Protein AF-A0A2N1HZH2-F1 (afdb_monomer_lite)

Structure (mmCIF, N/CA/C/O backbone):
data_AF-A0A2N1HZH2-F1
#
_entry.id   AF-A0A2N1HZH2-F1
#
loop_
_atom_site.group_PDB
_atom_site.id
_atom_site.type_symbol
_atom_site.label_atom_id
_atom_site.label_alt_id
_atom_site.label_comp_id
_atom_site.label_asym_id
_atom_site.label_entity_id
_atom_site.label_seq_id
_atom_site.pdbx_PDB_ins_code
_atom_site.Cartn_x
_atom_site.Cartn_y
_atom_site.Cartn_z
_atom_site.occupancy
_atom_site.B_iso_or_equiv
_atom_site.auth_seq_id
_atom_site.auth_comp_id
_atom_site.auth_asym_id
_atom_site.auth_atom_id
_atom_site.pdbx_PDB_model_num
ATOM 1 N N . MET A 1 1 ? 2.186 9.476 -23.235 1.00 59.28 1 MET A N 1
ATOM 2 C CA . MET A 1 1 ? 2.932 8.845 -22.124 1.00 59.28 1 MET A CA 1
ATOM 3 C C . MET A 1 1 ? 2.368 9.194 -20.744 1.00 59.28 1 MET A C 1
ATOM 5 O O . MET A 1 1 ? 2.485 8.400 -19.817 1.00 59.28 1 MET A O 1
ATOM 9 N N . LEU A 1 2 ? 1.709 10.348 -20.620 1.00 60.53 2 LEU A N 1
ATOM 10 C CA . LEU A 1 2 ? 1.114 10.861 -19.385 1.00 60.53 2 LEU A CA 1
ATOM 11 C C . LEU A 1 2 ? 0.096 9.915 -18.711 1.00 60.53 2 LEU A C 1
ATOM 13 O O . LEU A 1 2 ? 0.167 9.708 -17.502 1.00 60.53 2 LEU A O 1
ATOM 17 N N . THR A 1 3 ? -0.785 9.258 -19.470 1.00 66.25 3 THR A N 1
ATOM 18 C CA . THR A 1 3 ? -1.738 8.271 -18.921 1.00 66.25 3 THR A CA 1
ATOM 19 C C . THR A 1 3 ? -1.033 7.091 -18.249 1.00 66.25 3 THR A C 1
ATOM 21 O O . THR A 1 3 ? -1.381 6.733 -17.130 1.00 66.25 3 THR A O 1
ATOM 24 N N . ASN A 1 4 ? 0.032 6.552 -18.853 1.00 77.56 4 ASN A N 1
ATOM 25 C CA . ASN A 1 4 ? 0.814 5.468 -18.247 1.00 77.56 4 ASN A CA 1
ATOM 26 C C . ASN A 1 4 ? 1.470 5.906 -16.936 1.00 77.56 4 ASN A C 1
ATOM 28 O O . ASN A 1 4 ? 1.484 5.144 -15.976 1.00 77.56 4 ASN A O 1
ATOM 32 N N . THR A 1 5 ? 1.979 7.140 -16.866 1.00 80.12 5 THR A N 1
ATOM 33 C CA . THR A 1 5 ? 2.555 7.655 -15.618 1.00 80.12 5 THR A CA 1
ATOM 34 C C . THR A 1 5 ? 1.497 7.793 -14.527 1.00 80.12 5 THR A C 1
ATOM 36 O O . THR A 1 5 ? 1.725 7.325 -13.419 1.00 80.12 5 THR A O 1
ATOM 39 N N . VAL A 1 6 ? 0.307 8.317 -14.836 1.00 83.00 6 VAL A N 1
ATOM 40 C CA . VAL A 1 6 ? -0.799 8.409 -13.866 1.00 83.00 6 VAL A CA 1
ATOM 41 C C . VAL A 1 6 ? -1.241 7.021 -13.397 1.00 83.00 6 VAL A C 1
ATOM 43 O O . VAL A 1 6 ? -1.416 6.809 -12.199 1.00 83.00 6 VAL A O 1
ATOM 46 N N . VAL A 1 7 ? -1.332 6.049 -14.307 1.00 83.06 7 VAL A N 1
ATOM 47 C CA . VAL A 1 7 ? -1.641 4.652 -13.971 1.00 83.06 7 VAL A CA 1
ATOM 48 C C . VAL A 1 7 ? -0.603 4.053 -13.017 1.00 83.06 7 VAL A C 1
ATOM 50 O O . VAL A 1 7 ? -0.984 3.385 -12.059 1.00 83.06 7 VAL A O 1
ATOM 53 N N . LEU A 1 8 ? 0.693 4.330 -13.205 1.00 83.75 8 LEU A N 1
ATOM 54 C CA . LEU A 1 8 ? 1.738 3.887 -12.271 1.00 83.75 8 LEU A CA 1
ATOM 55 C C . LEU A 1 8 ? 1.542 4.478 -10.867 1.00 83.75 8 LEU A C 1
ATOM 57 O O . LEU A 1 8 ? 1.674 3.760 -9.878 1.00 83.75 8 LEU A O 1
ATOM 61 N N . PHE A 1 9 ? 1.166 5.757 -10.762 1.00 86.50 9 PHE A N 1
ATOM 62 C CA . PHE A 1 9 ? 0.827 6.369 -9.471 1.00 86.50 9 PHE A CA 1
ATOM 63 C C . PHE A 1 9 ? -0.394 5.704 -8.824 1.00 86.50 9 PHE A C 1
ATOM 65 O O . PHE A 1 9 ? -0.367 5.409 -7.628 1.00 86.50 9 PHE A O 1
ATOM 72 N N . LEU A 1 10 ? -1.449 5.439 -9.599 1.00 86.19 10 LEU A N 1
ATOM 73 C CA . LEU A 1 10 ? -2.659 4.782 -9.100 1.00 86.19 10 LEU A CA 1
ATOM 74 C C . LEU A 1 10 ? -2.406 3.336 -8.665 1.00 86.19 10 LEU A C 1
ATOM 76 O O . LEU A 1 10 ? -2.987 2.883 -7.684 1.00 86.19 10 LEU A O 1
ATOM 80 N N . ARG A 1 11 ? -1.538 2.612 -9.370 1.00 85.44 11 ARG A N 1
ATOM 81 C CA . ARG A 1 11 ? -1.227 1.215 -9.061 1.00 85.44 11 ARG A CA 1
ATOM 82 C C . ARG A 1 11 ? -0.296 1.084 -7.855 1.00 85.44 11 ARG A C 1
ATOM 84 O O . ARG A 1 11 ? -0.592 0.304 -6.955 1.00 85.44 11 ARG A O 1
ATOM 91 N N . ASP A 1 12 ? 0.796 1.849 -7.836 1.00 87.62 12 ASP A N 1
ATOM 92 C CA . ASP A 1 12 ? 1.906 1.611 -6.906 1.00 87.62 12 ASP A CA 1
ATOM 93 C C . ASP A 1 12 ? 1.898 2.587 -5.714 1.00 87.62 12 ASP A C 1
ATOM 95 O O . ASP A 1 12 ? 2.275 2.219 -4.608 1.00 87.62 12 ASP A O 1
ATOM 99 N N . LEU A 1 13 ? 1.436 3.834 -5.879 1.00 90.69 13 LEU A N 1
ATOM 100 C CA . LEU A 1 13 ? 1.456 4.827 -4.792 1.00 90.69 13 LEU A CA 1
ATOM 101 C C . LEU A 1 13 ? 0.114 4.978 -4.074 1.00 90.69 13 LEU A C 1
ATOM 103 O O . LEU A 1 13 ? 0.110 5.152 -2.854 1.00 90.69 13 LEU A O 1
ATOM 107 N N . LEU A 1 14 ? -1.022 4.886 -4.772 1.00 91.38 14 LEU A N 1
ATOM 108 C CA . LEU A 1 14 ? -2.353 5.025 -4.160 1.00 91.38 14 LEU A CA 1
ATOM 109 C C . LEU A 1 14 ? -2.577 4.096 -2.949 1.00 91.38 14 LEU A C 1
ATOM 111 O O . LEU A 1 14 ? -3.086 4.591 -1.937 1.00 91.38 14 LEU A O 1
ATOM 115 N N . PRO A 1 15 ? -2.166 2.807 -2.962 1.00 92.25 15 PRO A N 1
ATOM 116 C CA . PRO A 1 15 ? -2.308 1.941 -1.790 1.00 92.25 15 PRO A CA 1
ATOM 117 C C . PRO A 1 15 ? -1.617 2.497 -0.539 1.00 92.25 15 PRO A C 1
ATOM 119 O O . PRO A 1 15 ? -2.120 2.331 0.573 1.00 92.25 15 PRO A O 1
ATOM 122 N N . MET A 1 16 ? -0.509 3.229 -0.702 1.00 93.00 16 MET A N 1
ATOM 123 C CA . MET A 1 16 ? 0.189 3.870 0.414 1.00 93.00 16 MET A CA 1
ATOM 124 C C . MET A 1 16 ? -0.624 5.010 1.024 1.00 93.00 16 MET A C 1
ATOM 126 O O . MET A 1 16 ? -0.699 5.141 2.247 1.00 93.00 16 MET A O 1
ATOM 130 N N . PHE A 1 17 ? -1.274 5.818 0.187 1.00 94.25 17 PHE A N 1
ATOM 131 C CA . PHE A 1 17 ? -2.167 6.882 0.641 1.00 94.25 17 PHE A CA 1
ATOM 132 C C . PHE A 1 17 ? -3.404 6.312 1.344 1.00 94.25 17 PHE A C 1
ATOM 134 O O . PHE A 1 17 ? -3.782 6.803 2.407 1.00 94.25 17 PHE A O 1
ATOM 141 N N . ILE A 1 18 ? -3.976 5.223 0.824 1.00 94.50 18 ILE A N 1
ATOM 142 C CA . ILE A 1 18 ? -5.075 4.492 1.474 1.00 94.50 18 ILE A CA 1
ATOM 143 C C . ILE A 1 18 ? -4.639 3.970 2.852 1.00 94.50 18 ILE A C 1
ATOM 145 O O . ILE A 1 18 ? -5.341 4.176 3.844 1.00 94.50 18 ILE A O 1
ATOM 149 N N . MET A 1 19 ? -3.451 3.366 2.950 1.00 94.88 19 MET A N 1
ATOM 150 C CA . MET A 1 19 ? -2.894 2.909 4.227 1.00 94.88 19 MET A CA 1
ATOM 151 C C . MET A 1 19 ? -2.774 4.060 5.233 1.00 94.88 19 MET A C 1
ATOM 153 O O . MET A 1 19 ? -3.196 3.925 6.383 1.00 94.88 19 MET A O 1
ATOM 157 N N . PHE A 1 20 ? -2.220 5.206 4.821 1.00 94.25 20 PHE A N 1
ATOM 158 C CA . PHE A 1 20 ? -2.098 6.369 5.701 1.00 94.25 20 PHE A CA 1
ATOM 159 C C . PHE A 1 20 ? -3.452 6.910 6.154 1.00 94.25 20 PHE A C 1
ATOM 161 O O . PHE A 1 20 ? -3.572 7.308 7.314 1.00 94.25 20 PHE A O 1
ATOM 168 N N . ALA A 1 21 ? -4.462 6.888 5.285 1.00 94.75 21 ALA A N 1
ATOM 169 C CA . ALA A 1 21 ? -5.815 7.300 5.638 1.00 94.75 21 ALA A CA 1
ATOM 170 C C . ALA A 1 21 ? -6.386 6.414 6.754 1.00 94.75 21 ALA A C 1
ATOM 172 O O . ALA A 1 21 ? -6.837 6.930 7.778 1.00 94.75 21 ALA A O 1
ATOM 173 N N . TYR A 1 22 ? -6.263 5.087 6.642 1.00 94.38 22 TYR A N 1
ATOM 174 C CA . TYR A 1 22 ? -6.682 4.175 7.710 1.00 94.38 22 TYR A CA 1
ATOM 175 C C . TYR A 1 22 ? -5.900 4.365 9.008 1.00 94.38 22 TYR A C 1
ATOM 177 O O . TYR A 1 22 ? -6.496 4.409 10.085 1.00 94.38 22 TYR A O 1
ATOM 185 N N . LEU A 1 23 ? -4.573 4.504 8.926 1.00 92.75 23 LEU A N 1
ATOM 186 C CA . LEU A 1 23 ? -3.730 4.733 10.101 1.00 92.75 23 LEU A CA 1
ATOM 187 C C . LEU A 1 23 ? -4.095 6.036 10.820 1.00 92.75 23 LEU A C 1
ATOM 189 O O . LEU A 1 23 ? -4.047 6.074 12.049 1.00 92.75 23 LEU A O 1
ATOM 193 N N . SER A 1 24 ? -4.493 7.075 10.079 1.00 91.75 24 SER A N 1
ATOM 194 C CA . SER A 1 24 ? -4.902 8.361 10.651 1.00 91.75 24 SER A CA 1
ATOM 195 C C . SER A 1 24 ? -6.154 8.270 11.524 1.00 91.75 24 SER A C 1
ATOM 197 O O . SER A 1 24 ? -6.252 8.988 12.521 1.00 91.75 24 SER A O 1
ATOM 199 N N . VAL A 1 25 ? -7.065 7.347 11.194 1.00 90.94 25 VAL A N 1
ATOM 200 C CA . VAL A 1 25 ? -8.325 7.152 11.919 1.00 90.94 25 VAL A CA 1
ATOM 201 C C . VAL A 1 25 ? -8.194 6.058 12.976 1.00 90.94 25 VAL A C 1
ATOM 203 O O . VAL A 1 25 ? -8.439 6.319 14.146 1.00 90.94 25 VAL A O 1
ATOM 206 N N . ILE A 1 26 ? -7.758 4.850 12.608 1.00 88.88 26 ILE A N 1
ATOM 207 C CA . ILE A 1 26 ? -7.729 3.691 13.521 1.00 88.88 26 ILE A CA 1
ATOM 208 C C . ILE A 1 26 ? -6.630 3.838 14.583 1.00 88.88 26 ILE A C 1
ATOM 210 O O . ILE A 1 26 ? -6.803 3.421 15.724 1.00 88.88 26 ILE A O 1
ATOM 214 N N . HIS A 1 27 ? -5.493 4.438 14.221 1.00 86.19 27 HIS A N 1
ATOM 215 C CA . HIS A 1 27 ? -4.315 4.563 15.080 1.00 86.19 27 HIS A CA 1
ATOM 216 C C . HIS A 1 27 ? -3.907 6.030 15.248 1.00 86.19 27 HIS A C 1
ATOM 218 O O . HIS A 1 27 ? -2.757 6.419 15.030 1.00 86.19 27 HIS A O 1
ATOM 224 N N . LYS A 1 28 ? -4.860 6.863 15.667 1.00 84.50 28 LYS A N 1
ATOM 225 C CA . LYS A 1 28 ? -4.714 8.323 15.752 1.00 84.50 28 LYS A CA 1
ATOM 226 C C . LYS A 1 28 ? -3.477 8.780 16.535 1.00 84.50 28 LYS A C 1
ATOM 228 O O . LYS A 1 28 ? -2.771 9.679 16.080 1.00 84.50 28 LYS A O 1
ATOM 233 N N . HIS A 1 29 ? -3.158 8.147 17.669 1.00 83.00 29 HIS A N 1
ATOM 234 C CA . HIS A 1 29 ? -1.948 8.460 18.444 1.00 83.00 29 HIS A CA 1
ATOM 235 C C . HIS A 1 29 ? -0.650 8.207 17.670 1.00 83.00 29 HIS A C 1
ATOM 237 O O . HIS A 1 29 ? 0.246 9.053 17.682 1.00 83.00 29 HIS A O 1
ATOM 243 N N . PHE A 1 30 ? -0.562 7.076 16.964 1.00 82.31 30 PHE A N 1
ATOM 244 C CA . PHE A 1 30 ? 0.570 6.768 16.089 1.00 82.31 30 PHE A CA 1
ATOM 245 C C . PHE A 1 30 ? 0.714 7.834 15.002 1.00 82.31 30 PHE A C 1
ATOM 247 O O . PHE A 1 30 ? 1.798 8.374 14.789 1.00 82.31 30 PHE A O 1
ATOM 254 N N . TYR A 1 31 ? -0.401 8.172 14.355 1.00 80.88 31 TYR A N 1
ATOM 255 C CA . TYR A 1 31 ? -0.412 9.096 13.231 1.00 80.88 31 TYR A CA 1
ATOM 256 C C . TYR A 1 31 ? -0.118 10.550 13.635 1.00 80.88 31 TYR A C 1
ATOM 258 O O . TYR A 1 31 ? 0.519 11.285 12.876 1.00 80.88 31 TYR A O 1
ATOM 266 N N . ARG A 1 32 ? -0.532 10.967 14.842 1.00 85.25 32 ARG A N 1
ATOM 267 C CA . ARG A 1 32 ? -0.274 12.312 15.390 1.00 85.25 32 ARG A CA 1
ATOM 268 C C . ARG A 1 32 ? 1.202 12.544 15.714 1.00 85.25 32 ARG A C 1
ATOM 270 O O . ARG A 1 32 ? 1.647 13.690 15.732 1.00 85.25 32 ARG A O 1
ATOM 277 N N . GLN A 1 33 ? 1.971 11.483 15.962 1.00 86.06 33 GLN A N 1
ATOM 278 C CA . GLN A 1 33 ? 3.400 11.579 16.243 1.00 86.06 33 GLN A CA 1
ATOM 279 C C . GLN A 1 33 ? 4.191 11.860 14.952 1.00 86.06 33 GLN A C 1
ATOM 281 O O . GLN A 1 33 ? 4.845 10.974 14.395 1.00 86.06 33 GLN A O 1
ATOM 286 N N . THR A 1 34 ? 4.166 13.116 14.493 1.00 84.38 34 THR A N 1
ATOM 287 C CA . THR A 1 34 ? 4.760 13.551 13.217 1.00 84.38 34 THR A CA 1
ATOM 288 C C . THR A 1 34 ? 6.206 13.092 13.044 1.00 84.38 34 THR A C 1
ATOM 290 O O . THR A 1 34 ? 6.532 12.573 11.986 1.00 84.38 34 THR A O 1
ATOM 293 N N . SER A 1 35 ? 7.045 13.191 14.084 1.00 85.56 35 SER A N 1
ATOM 294 C CA . SER A 1 35 ? 8.462 12.791 14.021 1.00 85.56 35 SER A CA 1
ATOM 295 C C . SER A 1 35 ? 8.663 11.315 13.643 1.00 85.56 35 SER A C 1
ATOM 297 O O . SER A 1 35 ? 9.509 11.005 12.805 1.00 85.56 35 SER A O 1
ATOM 299 N N . ARG A 1 36 ? 7.859 10.396 14.200 1.00 84.44 36 ARG A N 1
ATOM 300 C CA . ARG A 1 36 ? 7.953 8.965 13.863 1.00 84.44 36 ARG A CA 1
ATOM 301 C C . ARG A 1 36 ? 7.472 8.704 12.445 1.00 84.44 36 ARG A C 1
ATOM 303 O O . ARG A 1 36 ? 8.129 7.983 11.703 1.00 84.44 36 ARG A O 1
ATOM 310 N N . ARG A 1 37 ? 6.360 9.331 12.054 1.00 86.44 37 ARG A N 1
ATOM 311 C CA . ARG A 1 37 ? 5.809 9.212 10.701 1.00 86.44 37 ARG A CA 1
ATOM 312 C C . ARG A 1 37 ? 6.804 9.705 9.652 1.00 86.44 37 ARG A C 1
ATOM 314 O O . ARG A 1 37 ? 7.046 9.005 8.677 1.00 86.44 37 ARG A O 1
ATOM 321 N N . THR A 1 38 ? 7.399 10.880 9.856 1.00 88.94 38 THR A N 1
ATOM 322 C CA . THR A 1 38 ? 8.394 11.427 8.925 1.00 88.94 38 THR A CA 1
ATOM 323 C C . THR A 1 38 ? 9.642 10.561 8.891 1.00 88.94 38 THR A C 1
ATOM 325 O O . THR A 1 38 ? 10.085 10.229 7.802 1.00 88.94 38 THR A O 1
ATOM 328 N N . SER A 1 39 ? 10.153 10.123 10.048 1.00 89.69 39 SER A N 1
ATOM 329 C CA . SER A 1 39 ? 11.320 9.234 10.119 1.00 89.69 39 SER A CA 1
ATOM 330 C C . SER A 1 39 ? 11.092 7.916 9.379 1.00 89.69 39 SER A C 1
ATOM 332 O O . SER A 1 39 ? 11.985 7.440 8.687 1.00 89.69 39 SER A O 1
ATOM 334 N N . MET A 1 40 ? 9.900 7.339 9.497 1.00 92.50 40 MET A N 1
ATOM 335 C CA . MET A 1 40 ? 9.527 6.112 8.805 1.00 92.50 40 MET A CA 1
ATOM 336 C C . MET A 1 40 ? 9.457 6.309 7.288 1.00 92.50 40 MET A C 1
ATOM 338 O O . MET A 1 40 ? 10.000 5.495 6.547 1.00 92.50 40 MET A O 1
ATOM 342 N N . ILE A 1 41 ? 8.832 7.399 6.826 1.00 92.88 41 ILE A N 1
ATOM 343 C CA . ILE A 1 41 ? 8.755 7.727 5.397 1.00 92.88 41 ILE A CA 1
ATOM 344 C C . ILE A 1 41 ? 10.163 7.957 4.836 1.00 92.88 41 ILE A C 1
ATOM 346 O O . ILE A 1 41 ? 10.520 7.349 3.829 1.00 92.88 41 ILE A O 1
ATOM 350 N N . THR A 1 42 ? 10.997 8.759 5.507 1.00 93.75 42 THR A N 1
ATOM 351 C CA . THR A 1 42 ? 12.369 9.026 5.049 1.00 93.75 42 THR A CA 1
ATOM 352 C C . THR A 1 42 ? 13.221 7.762 5.040 1.00 93.75 42 THR A C 1
ATOM 354 O O . THR A 1 42 ? 13.964 7.543 4.089 1.00 93.75 42 THR A O 1
ATOM 357 N N . LEU A 1 43 ? 13.089 6.907 6.061 1.00 95.56 43 LEU A N 1
ATOM 358 C CA . LEU A 1 43 ? 13.809 5.637 6.131 1.00 95.56 43 LEU A CA 1
ATOM 359 C C . LEU A 1 43 ? 13.361 4.683 5.017 1.00 95.56 43 LEU A C 1
ATOM 361 O O . LEU A 1 43 ? 14.207 4.097 4.353 1.00 95.56 43 LEU A O 1
ATOM 365 N N . SER A 1 44 ? 12.054 4.575 4.757 1.00 94.75 44 SER A N 1
ATOM 366 C CA . SER A 1 44 ? 11.531 3.740 3.667 1.00 94.75 44 SER A CA 1
ATOM 367 C C . SER A 1 44 ? 12.022 4.198 2.292 1.00 94.75 44 SER A C 1
ATOM 369 O O . SER A 1 44 ? 12.422 3.368 1.480 1.00 94.75 44 SER A O 1
ATOM 371 N N . LEU A 1 45 ? 12.078 5.515 2.059 1.00 94.06 45 LEU A N 1
ATOM 372 C CA . LEU A 1 45 ? 12.596 6.085 0.821 1.00 94.06 45 LEU A CA 1
ATOM 373 C C . LEU A 1 45 ? 14.091 5.785 0.675 1.00 94.06 45 LEU A C 1
ATOM 375 O O . LEU A 1 45 ? 14.505 5.277 -0.364 1.00 94.06 45 LEU A O 1
ATOM 379 N N . LEU A 1 46 ? 14.885 6.002 1.728 1.00 95.62 46 LEU A N 1
ATOM 380 C CA . LEU A 1 46 ? 16.319 5.703 1.726 1.00 95.62 46 LEU A CA 1
ATOM 381 C C . LEU A 1 46 ? 16.587 4.218 1.446 1.00 95.62 46 LEU A C 1
ATOM 383 O O . LEU A 1 46 ? 17.396 3.903 0.577 1.00 95.62 46 LEU A O 1
ATOM 387 N N . LEU A 1 47 ? 15.883 3.306 2.127 1.00 94.81 47 LEU A N 1
ATOM 388 C CA . LEU A 1 47 ? 16.031 1.865 1.901 1.00 94.81 47 LEU A CA 1
ATOM 389 C C . LEU A 1 47 ? 15.584 1.458 0.495 1.00 94.81 47 LEU A C 1
ATOM 391 O O . LEU A 1 47 ? 16.251 0.642 -0.132 1.00 94.81 47 LEU A O 1
ATOM 395 N N . SER A 1 48 ? 14.493 2.029 -0.024 1.00 93.62 48 SER A N 1
ATOM 396 C CA . SER A 1 48 ? 14.032 1.730 -1.385 1.00 93.62 48 SER A CA 1
ATOM 397 C C . SER A 1 48 ? 15.064 2.137 -2.442 1.00 93.62 48 SER A C 1
ATOM 399 O O . SER A 1 48 ? 15.319 1.367 -3.364 1.00 93.62 48 SER A O 1
ATOM 401 N N . VAL A 1 49 ? 15.722 3.288 -2.260 1.00 93.88 49 VAL A N 1
ATOM 402 C CA . VAL A 1 49 ? 16.823 3.752 -3.114 1.00 93.88 49 VAL A CA 1
ATOM 403 C C . VAL A 1 49 ? 18.045 2.845 -2.976 1.00 93.88 49 VAL A C 1
ATOM 405 O O . VAL A 1 49 ? 18.647 2.484 -3.981 1.00 93.88 49 VAL A O 1
ATOM 408 N N . LEU A 1 50 ? 18.386 2.415 -1.757 1.00 94.38 50 LEU A N 1
ATOM 409 C CA . LEU A 1 50 ? 19.477 1.465 -1.529 1.00 94.38 50 LEU A CA 1
ATOM 410 C C . LEU A 1 50 ? 19.229 0.140 -2.262 1.00 94.38 50 LEU A C 1
ATOM 412 O O . LEU A 1 50 ? 20.128 -0.350 -2.939 1.00 94.38 50 LEU A O 1
ATOM 416 N N . ILE A 1 51 ? 18.014 -0.414 -2.188 1.00 93.25 51 ILE A N 1
ATOM 417 C CA . ILE A 1 51 ? 17.659 -1.648 -2.908 1.00 93.25 51 ILE A CA 1
ATOM 418 C C . ILE A 1 51 ? 17.805 -1.462 -4.424 1.00 93.25 51 ILE A C 1
ATOM 420 O O . ILE A 1 51 ? 18.238 -2.388 -5.094 1.00 93.25 51 ILE A O 1
ATOM 424 N N . LEU A 1 52 ? 17.493 -0.282 -4.973 1.00 92.31 52 LEU A N 1
ATOM 425 C CA . LEU A 1 52 ? 17.706 -0.010 -6.401 1.00 92.31 52 LEU A CA 1
ATOM 426 C C . LEU A 1 52 ? 19.186 0.032 -6.781 1.00 92.31 52 LEU A C 1
ATOM 428 O O . LEU A 1 52 ? 19.550 -0.473 -7.835 1.00 92.31 52 LEU A O 1
ATOM 432 N N . PHE A 1 53 ? 20.044 0.604 -5.934 1.00 91.75 53 PHE A N 1
ATOM 433 C CA . PHE A 1 53 ? 21.488 0.614 -6.189 1.00 91.75 53 PHE A CA 1
ATOM 434 C C . PHE A 1 53 ? 22.084 -0.794 -6.237 1.00 91.75 53 PHE A C 1
ATOM 436 O O . PHE A 1 53 ? 22.984 -1.046 -7.030 1.00 91.75 53 PHE A O 1
ATOM 443 N N . PHE A 1 54 ? 21.571 -1.708 -5.413 1.00 92.00 54 PHE A N 1
ATOM 444 C CA . PHE A 1 54 ? 21.988 -3.110 -5.388 1.00 92.00 54 PHE A CA 1
ATOM 445 C C . PHE A 1 54 ? 21.024 -4.029 -6.149 1.00 92.00 54 PHE A C 1
ATOM 447 O O . PHE A 1 54 ? 21.019 -5.231 -5.899 1.00 92.00 54 PHE A O 1
ATOM 454 N N . TYR A 1 55 ? 20.203 -3.486 -7.056 1.00 89.25 55 TYR A N 1
ATOM 455 C CA . TYR A 1 55 ? 19.133 -4.239 -7.712 1.00 89.25 55 TYR A CA 1
ATOM 456 C C . TYR A 1 55 ? 19.675 -5.472 -8.437 1.00 89.25 55 TYR A C 1
ATOM 458 O O . TYR A 1 55 ? 19.263 -6.578 -8.122 1.00 89.25 55 TYR A O 1
ATOM 466 N N . GLU A 1 56 ? 20.654 -5.307 -9.329 1.00 89.00 56 GLU A N 1
ATOM 467 C CA . GLU A 1 56 ? 21.251 -6.423 -10.081 1.00 89.00 56 GLU A CA 1
ATOM 468 C C . GLU A 1 56 ? 21.827 -7.487 -9.139 1.00 89.00 56 GLU A C 1
ATOM 470 O O . GLU A 1 56 ? 21.467 -8.654 -9.222 1.00 89.00 56 GLU A O 1
ATOM 475 N N . SER A 1 57 ? 22.618 -7.069 -8.146 1.00 92.00 57 SER A N 1
ATOM 476 C CA . SER A 1 57 ? 23.231 -7.990 -7.184 1.00 92.00 57 SER A CA 1
ATOM 477 C C . SER A 1 57 ? 22.213 -8.759 -6.341 1.00 92.00 57 SER A C 1
ATOM 479 O O . SER A 1 57 ? 22.463 -9.908 -5.994 1.00 92.00 57 SER A O 1
ATOM 481 N N . ILE A 1 58 ? 21.091 -8.131 -5.970 1.00 91.06 58 ILE A N 1
ATOM 482 C CA . ILE A 1 58 ? 20.012 -8.795 -5.227 1.00 91.06 58 ILE A CA 1
ATOM 483 C C . ILE A 1 58 ? 19.209 -9.697 -6.164 1.00 91.06 58 ILE A C 1
ATOM 485 O O . ILE A 1 58 ? 18.799 -10.774 -5.747 1.00 91.06 58 ILE A O 1
ATOM 489 N N . SER A 1 59 ? 18.990 -9.274 -7.410 1.00 90.69 59 SER A N 1
ATOM 490 C CA . SER A 1 59 ? 18.280 -10.057 -8.421 1.00 90.69 59 SER A CA 1
ATOM 491 C C . SER A 1 59 ? 19.032 -11.340 -8.740 1.00 90.69 59 SER A C 1
ATOM 493 O O . SER A 1 59 ? 18.413 -12.392 -8.762 1.00 90.69 59 SER A O 1
ATOM 495 N N . ASP A 1 60 ? 20.354 -11.274 -8.900 1.00 90.69 60 ASP A N 1
ATOM 496 C CA . ASP A 1 60 ? 21.207 -12.423 -9.224 1.00 90.69 60 ASP A CA 1
ATOM 497 C C . ASP A 1 60 ? 21.245 -13.485 -8.110 1.00 90.69 60 ASP A C 1
ATOM 499 O O . ASP A 1 60 ? 21.590 -14.646 -8.354 1.00 90.69 60 ASP A O 1
ATOM 503 N N . LEU A 1 61 ? 20.867 -13.126 -6.876 1.00 89.69 61 LEU A N 1
ATOM 504 C CA . LEU A 1 61 ? 20.653 -14.109 -5.815 1.00 89.69 61 LEU A CA 1
ATOM 505 C C . LEU A 1 61 ? 19.472 -15.017 -6.181 1.00 89.69 61 LEU A C 1
ATOM 507 O O . LEU A 1 61 ? 18.473 -14.569 -6.734 1.00 89.69 61 LEU A O 1
ATOM 511 N N . LEU A 1 62 ? 19.553 -16.294 -5.796 1.00 83.75 62 LEU A N 1
ATOM 512 C CA . LEU A 1 62 ? 18.481 -17.274 -6.027 1.00 83.75 62 LEU A CA 1
ATOM 513 C C . LEU A 1 62 ? 18.092 -17.375 -7.514 1.00 83.75 62 LEU A C 1
ATOM 515 O O . LEU A 1 62 ? 16.920 -17.264 -7.866 1.00 83.75 62 LEU A O 1
ATOM 519 N N . GLU A 1 63 ? 19.088 -17.569 -8.383 1.00 85.19 63 GLU A N 1
ATOM 520 C CA . GLU A 1 63 ? 18.886 -17.846 -9.816 1.00 85.19 63 GLU A CA 1
ATOM 521 C C . GLU A 1 63 ? 18.125 -16.738 -10.571 1.00 85.19 63 GLU A C 1
ATOM 523 O O . GLU A 1 63 ? 17.411 -17.014 -11.531 1.00 85.19 63 GLU A O 1
ATOM 528 N N . GLY A 1 64 ? 18.275 -15.476 -10.156 1.00 86.12 64 GLY A N 1
ATOM 529 C CA . GLY A 1 64 ? 17.606 -14.348 -10.813 1.00 86.12 64 GLY A CA 1
ATOM 530 C C . GLY A 1 64 ? 16.299 -13.900 -10.147 1.00 86.12 64 GLY A C 1
ATOM 531 O O . GLY A 1 64 ? 15.659 -12.991 -10.666 1.00 86.12 64 GLY A O 1
ATOM 532 N N . THR A 1 65 ? 15.897 -14.509 -9.020 1.00 89.50 65 THR A N 1
ATOM 533 C CA . THR A 1 65 ? 14.588 -14.280 -8.364 1.00 89.50 65 THR A CA 1
ATOM 534 C C . THR A 1 65 ? 14.669 -13.616 -6.984 1.00 89.50 65 THR A C 1
ATOM 536 O O . THR A 1 65 ? 13.690 -13.562 -6.227 1.00 89.50 65 THR A O 1
ATOM 539 N N . GLY A 1 66 ? 15.850 -13.133 -6.588 1.00 91.94 66 GLY A N 1
ATOM 540 C CA . GLY A 1 66 ? 16.084 -12.671 -5.218 1.00 91.94 66 GLY A CA 1
ATOM 541 C C . GLY A 1 66 ? 15.226 -11.471 -4.795 1.00 91.94 66 GLY A C 1
ATOM 542 O O . GLY A 1 66 ? 14.898 -11.328 -3.613 1.00 91.94 66 GLY A O 1
ATOM 543 N N . ILE A 1 67 ? 14.798 -10.629 -5.738 1.00 92.19 67 ILE A N 1
ATOM 544 C CA . ILE A 1 67 ? 13.999 -9.429 -5.449 1.00 92.19 67 ILE A CA 1
ATOM 545 C C . ILE A 1 67 ? 12.551 -9.780 -5.139 1.00 92.19 67 ILE A C 1
ATOM 547 O O . ILE A 1 67 ? 11.959 -9.220 -4.212 1.00 92.19 67 ILE A O 1
ATOM 551 N N . GLU A 1 68 ? 11.975 -10.709 -5.886 1.00 93.19 68 GLU A N 1
ATOM 552 C CA . GLU A 1 68 ? 10.624 -11.206 -5.678 1.00 93.19 68 GLU A CA 1
ATOM 553 C C . GLU A 1 68 ? 10.531 -11.886 -4.309 1.00 93.19 68 GLU A C 1
ATOM 555 O O . GLU A 1 68 ? 9.630 -11.570 -3.530 1.00 93.19 68 GLU A O 1
ATOM 560 N N . TRP A 1 69 ? 11.520 -12.714 -3.951 1.00 93.94 69 TRP A N 1
ATOM 561 C CA . TRP A 1 69 ? 11.631 -13.306 -2.613 1.00 93.94 69 TRP A CA 1
ATOM 562 C C . TRP A 1 69 ? 11.705 -12.258 -1.505 1.00 93.94 69 TRP A C 1
ATOM 564 O O . TRP A 1 69 ? 10.983 -12.354 -0.509 1.00 93.94 69 TRP A O 1
ATOM 574 N N . LEU A 1 70 ? 12.524 -11.221 -1.682 1.00 94.44 70 LEU A N 1
ATOM 575 C CA . LEU A 1 70 ? 12.622 -10.120 -0.726 1.00 94.44 70 LEU A CA 1
ATOM 576 C C . LEU A 1 70 ? 11.266 -9.415 -0.550 1.00 94.44 70 LEU A C 1
ATOM 578 O O . LEU A 1 70 ? 10.843 -9.165 0.583 1.00 94.44 70 LEU A O 1
ATOM 582 N N . LYS A 1 71 ? 10.534 -9.159 -1.642 1.00 94.06 71 LYS A N 1
ATOM 583 C CA . LYS A 1 71 ? 9.187 -8.566 -1.592 1.00 94.06 71 LYS A CA 1
ATOM 584 C C . LYS A 1 71 ? 8.178 -9.483 -0.894 1.00 94.06 71 LYS A C 1
ATOM 586 O O . LYS A 1 71 ? 7.402 -8.995 -0.072 1.00 94.06 71 LYS A O 1
ATOM 591 N N . ILE A 1 72 ? 8.215 -10.794 -1.141 1.00 95.06 72 ILE A N 1
ATOM 592 C CA . ILE A 1 72 ? 7.366 -11.787 -0.455 1.00 95.06 72 ILE A CA 1
ATOM 593 C C . ILE A 1 72 ? 7.613 -11.756 1.057 1.00 95.06 72 ILE A C 1
ATOM 595 O O . ILE A 1 72 ? 6.661 -11.698 1.844 1.00 95.06 72 ILE A O 1
ATOM 599 N N . VAL A 1 73 ? 8.880 -11.743 1.479 1.00 95.94 73 VAL A N 1
ATOM 600 C CA . VAL A 1 73 ? 9.257 -11.666 2.898 1.00 95.94 73 VAL A CA 1
ATOM 601 C C . VAL A 1 73 ? 8.765 -10.359 3.518 1.00 95.94 73 VAL A C 1
ATOM 603 O O . VAL A 1 73 ? 8.171 -10.375 4.592 1.00 95.94 73 VAL A O 1
ATOM 606 N N . PHE A 1 74 ? 8.939 -9.224 2.839 1.00 96.25 74 PHE A N 1
ATOM 607 C CA . PHE A 1 74 ? 8.493 -7.929 3.357 1.00 96.25 74 PHE A CA 1
ATOM 608 C C . PHE A 1 74 ? 6.975 -7.841 3.505 1.00 96.25 74 PHE A C 1
ATOM 610 O O . PHE A 1 74 ? 6.496 -7.403 4.551 1.00 96.25 74 PHE A O 1
ATOM 617 N N . VAL A 1 75 ? 6.211 -8.285 2.504 1.00 95.81 75 VAL A N 1
ATOM 618 C CA . VAL A 1 75 ? 4.742 -8.252 2.547 1.00 95.81 75 VAL A CA 1
ATOM 619 C C . VAL A 1 75 ? 4.193 -9.205 3.612 1.00 95.81 75 VAL A C 1
ATOM 621 O O . VAL A 1 75 ? 3.335 -8.814 4.406 1.00 95.81 75 VAL A O 1
ATOM 624 N N . SER A 1 76 ? 4.702 -10.438 3.675 1.00 95.56 76 SER A N 1
ATOM 625 C CA . SER A 1 76 ? 4.262 -11.423 4.673 1.00 95.56 76 SER A CA 1
ATOM 626 C C . SER A 1 76 ? 4.605 -10.985 6.098 1.00 95.56 76 SER A C 1
ATOM 628 O O . SER A 1 76 ? 3.759 -11.064 6.992 1.00 95.56 76 SER A O 1
ATOM 630 N N . PHE A 1 77 ? 5.802 -10.434 6.315 1.00 96.56 77 PHE A N 1
ATOM 631 C CA . PHE A 1 77 ? 6.195 -9.908 7.617 1.00 96.56 77 PHE A CA 1
ATOM 632 C C . PHE A 1 77 ? 5.372 -8.670 8.007 1.00 96.56 77 PHE A C 1
ATOM 634 O O . PHE A 1 77 ? 4.914 -8.577 9.147 1.00 96.56 77 PHE A O 1
ATOM 641 N N . ALA A 1 78 ? 5.076 -7.770 7.061 1.00 96.12 78 ALA A N 1
ATOM 642 C CA . ALA A 1 78 ? 4.190 -6.632 7.304 1.00 96.12 78 ALA A CA 1
ATOM 643 C C . ALA A 1 78 ? 2.784 -7.073 7.740 1.00 96.12 78 ALA A C 1
ATOM 645 O O . ALA A 1 78 ? 2.226 -6.506 8.681 1.00 96.12 78 ALA A O 1
ATOM 646 N N . PHE A 1 79 ? 2.229 -8.109 7.105 1.00 95.38 79 PHE A N 1
ATOM 647 C CA . PHE A 1 79 ? 0.934 -8.675 7.479 1.00 95.38 79 PHE A CA 1
ATOM 648 C C . PHE A 1 79 ? 0.937 -9.237 8.906 1.00 95.38 79 PHE A C 1
ATOM 650 O O . PHE A 1 79 ? 0.037 -8.926 9.687 1.00 95.38 79 PHE A O 1
ATOM 657 N N . ILE A 1 80 ? 1.975 -9.991 9.287 1.00 94.81 80 ILE A N 1
ATOM 658 C CA . ILE A 1 80 ? 2.131 -10.497 10.660 1.00 94.81 80 ILE A CA 1
ATOM 659 C C . ILE A 1 80 ? 2.209 -9.332 11.652 1.00 94.81 80 ILE A C 1
ATOM 661 O O . ILE A 1 80 ? 1.527 -9.349 12.677 1.00 94.81 80 ILE A O 1
ATOM 665 N N . CYS A 1 81 ? 2.987 -8.290 11.349 1.00 93.81 81 CYS A N 1
ATOM 666 C CA . CYS A 1 81 ? 3.051 -7.102 12.194 1.00 93.81 81 CYS A CA 1
ATOM 667 C C . CYS A 1 81 ? 1.675 -6.431 12.340 1.00 93.81 81 CYS A C 1
ATOM 669 O O . CYS A 1 81 ? 1.289 -6.106 13.463 1.00 93.81 81 CYS A O 1
ATOM 671 N N . PHE A 1 82 ? 0.899 -6.279 11.259 1.00 93.62 82 PHE A N 1
ATOM 672 C CA . PHE A 1 82 ? -0.467 -5.756 11.355 1.00 93.62 82 PHE A CA 1
ATOM 673 C C . PHE A 1 82 ? -1.374 -6.651 12.201 1.00 93.62 82 PHE A C 1
ATOM 675 O O . PHE A 1 82 ? -2.073 -6.122 13.062 1.00 93.62 82 PHE A O 1
ATOM 682 N N . LEU A 1 83 ? -1.324 -7.975 12.053 1.00 92.25 83 LEU A N 1
ATOM 683 C CA . LEU A 1 83 ? -2.093 -8.892 12.902 1.00 92.25 83 LEU A CA 1
ATOM 684 C C . LEU A 1 83 ? -1.752 -8.711 14.387 1.00 92.25 83 LEU A C 1
ATOM 686 O O . LEU A 1 83 ? -2.649 -8.561 15.219 1.00 92.25 83 LEU A O 1
ATOM 690 N N . LEU A 1 84 ? -0.459 -8.650 14.721 1.00 91.06 84 LEU A N 1
ATOM 691 C CA . LEU A 1 84 ? 0.005 -8.488 16.101 1.00 91.06 84 LEU A CA 1
ATOM 692 C C . LEU A 1 84 ? -0.467 -7.168 16.723 1.00 91.06 84 LEU A C 1
ATOM 694 O O . LEU A 1 84 ? -0.763 -7.129 17.915 1.00 91.06 84 LEU A O 1
ATOM 698 N N . THR A 1 85 ? -0.621 -6.097 15.940 1.00 88.19 85 THR A N 1
ATOM 699 C CA . THR A 1 85 ? -1.114 -4.803 16.460 1.00 88.19 85 THR A CA 1
ATOM 700 C C . THR A 1 85 ? -2.563 -4.841 16.940 1.00 88.19 85 THR A C 1
ATOM 702 O O . THR A 1 85 ? -2.958 -4.001 17.751 1.00 88.19 85 THR A O 1
ATOM 705 N N . HIS A 1 86 ? -3.344 -5.822 16.479 1.00 85.88 86 HIS A N 1
ATOM 706 C CA . HIS A 1 86 ? -4.722 -6.051 16.915 1.00 85.88 86 HIS A CA 1
ATOM 707 C C . HIS A 1 86 ? -4.814 -7.022 18.099 1.00 85.88 86 HIS A C 1
ATOM 709 O O . HIS A 1 86 ? -5.907 -7.236 18.617 1.00 85.88 86 HIS A O 1
ATOM 715 N N . THR A 1 87 ? -3.693 -7.554 18.598 1.00 84.19 87 THR A N 1
ATOM 716 C CA . THR A 1 87 ? -3.670 -8.379 19.816 1.00 84.19 87 THR A CA 1
ATOM 717 C C . THR A 1 87 ? -3.685 -7.517 21.086 1.00 84.19 87 THR A C 1
ATOM 719 O O . THR A 1 87 ? -3.211 -6.378 21.105 1.00 84.19 87 THR A O 1
ATOM 722 N N . LYS A 1 88 ? -4.285 -8.032 22.168 1.00 73.12 88 LYS A N 1
ATOM 723 C CA . LYS A 1 88 ? -4.383 -7.318 23.453 1.00 73.12 88 LYS A CA 1
ATOM 724 C C . LYS A 1 88 ? -3.026 -7.291 24.172 1.00 73.12 88 LYS A C 1
ATOM 726 O O . LYS A 1 88 ? -2.314 -8.287 24.176 1.00 73.12 88 LYS A O 1
ATOM 731 N N . GLY A 1 89 ? -2.717 -6.180 24.850 1.00 66.56 89 GLY A N 1
ATOM 732 C CA . GLY A 1 89 ? -1.638 -6.108 25.852 1.00 66.56 89 GLY A CA 1
ATOM 733 C C . GLY A 1 89 ? -0.309 -5.480 25.411 1.00 66.56 89 GLY A C 1
ATOM 734 O O . GLY A 1 89 ? 0.601 -5.381 26.227 1.00 66.56 89 GLY A O 1
ATOM 735 N N . MET A 1 90 ? -0.173 -5.013 24.165 1.00 65.19 90 MET A N 1
ATOM 736 C CA . MET A 1 90 ? 1.112 -4.547 23.612 1.00 65.19 90 MET A CA 1
ATOM 737 C C . MET A 1 90 ? 1.188 -3.032 23.335 1.00 65.19 90 MET A C 1
ATOM 739 O O . MET A 1 90 ? 1.694 -2.634 22.294 1.00 65.19 90 MET A O 1
ATOM 743 N N . ASN A 1 91 ? 0.745 -2.152 24.239 1.00 71.81 91 ASN A N 1
ATOM 744 C CA . ASN A 1 91 ? 0.585 -0.714 23.929 1.00 71.81 91 ASN A CA 1
ATOM 745 C C . ASN A 1 91 ? 1.852 -0.023 23.373 1.00 71.81 91 ASN A C 1
ATOM 747 O O . ASN A 1 91 ? 1.776 0.663 22.356 1.00 71.81 91 ASN A O 1
ATOM 751 N N . PHE A 1 92 ? 3.033 -0.221 23.976 1.00 73.25 92 PHE A N 1
ATOM 752 C CA . PHE A 1 92 ? 4.278 0.383 23.466 1.00 73.25 92 PHE A CA 1
ATOM 753 C C . PHE A 1 92 ? 4.809 -0.309 22.205 1.00 73.25 92 PHE A C 1
ATOM 755 O O . PHE A 1 92 ? 5.206 0.363 21.252 1.00 73.25 92 PHE A O 1
ATOM 762 N N . ALA A 1 93 ? 4.801 -1.643 22.185 1.00 85.50 93 ALA A N 1
ATOM 763 C CA . ALA A 1 93 ? 5.291 -2.427 21.055 1.00 85.50 93 ALA A CA 1
ATOM 764 C C . ALA A 1 93 ? 4.393 -2.287 19.812 1.00 85.50 93 ALA A C 1
ATOM 766 O O . ALA A 1 93 ? 4.893 -2.352 18.692 1.00 85.50 93 ALA A O 1
ATOM 767 N N . LYS A 1 94 ? 3.098 -1.997 19.992 1.00 87.00 94 LYS A N 1
ATOM 768 C CA . LYS A 1 94 ? 2.119 -1.756 18.923 1.00 87.00 94 LYS A CA 1
ATOM 769 C C . LYS A 1 94 ? 2.562 -0.638 17.988 1.00 87.00 94 LYS A C 1
ATOM 771 O O . LYS A 1 94 ? 2.489 -0.797 16.776 1.00 87.00 94 LYS A O 1
ATOM 776 N N . TYR A 1 95 ? 3.070 0.471 18.525 1.00 87.44 95 TYR A N 1
ATOM 777 C CA . TYR A 1 95 ? 3.536 1.588 17.699 1.00 87.44 95 TYR A CA 1
ATOM 778 C C . TYR A 1 95 ? 4.761 1.229 16.854 1.00 87.44 95 TYR A C 1
ATOM 780 O O . TYR A 1 95 ? 4.856 1.664 15.707 1.00 87.44 95 TYR A O 1
ATOM 788 N N . TYR A 1 96 ? 5.676 0.422 17.398 1.00 90.00 96 TYR A N 1
ATOM 789 C CA . TYR A 1 96 ? 6.829 -0.074 16.647 1.00 90.00 96 TYR A CA 1
ATOM 790 C C . TYR A 1 96 ? 6.403 -1.078 15.575 1.00 90.00 96 TYR A C 1
ATOM 792 O O . TYR A 1 96 ? 6.800 -0.929 14.424 1.00 90.00 96 TYR A O 1
ATOM 800 N N . LEU A 1 97 ? 5.527 -2.027 15.912 1.00 92.50 97 LEU A N 1
ATOM 801 C CA . LEU A 1 97 ? 4.967 -2.986 14.958 1.00 92.50 97 LEU A CA 1
ATOM 802 C C . LEU A 1 97 ? 4.231 -2.286 13.810 1.00 92.50 97 LEU A C 1
ATOM 804 O O . LEU A 1 97 ? 4.470 -2.627 12.656 1.00 92.50 97 LEU A O 1
ATOM 808 N N . LEU A 1 98 ? 3.413 -1.266 14.106 1.00 92.19 98 LEU A N 1
ATOM 809 C CA . LEU A 1 98 ? 2.769 -0.440 13.080 1.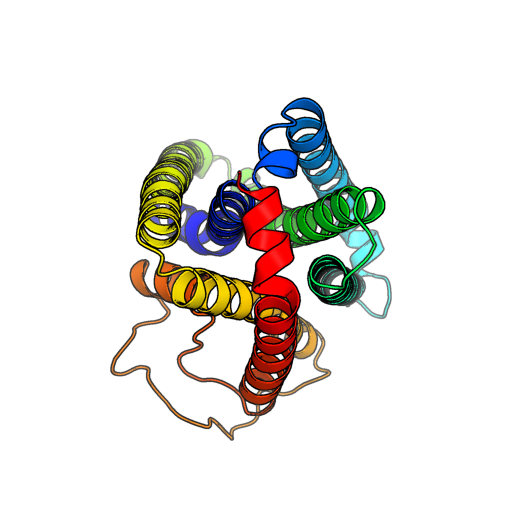00 92.19 98 LEU A CA 1
ATOM 810 C C . LEU A 1 98 ? 3.808 0.231 12.188 1.00 92.19 98 LEU A C 1
ATOM 812 O O . LEU A 1 98 ? 3.701 0.117 10.974 1.00 92.19 98 LEU A O 1
ATOM 816 N N . SER A 1 99 ? 4.829 0.872 12.774 1.00 92.44 99 SER A N 1
ATOM 817 C CA . SER A 1 99 ? 5.872 1.539 11.986 1.00 92.44 99 SER A CA 1
ATOM 818 C C . SER A 1 99 ? 6.628 0.582 11.071 1.00 92.44 99 SER A C 1
ATOM 820 O O . SER A 1 99 ? 6.842 0.913 9.909 1.00 92.44 99 SER A O 1
ATOM 822 N N . ILE A 1 100 ? 6.972 -0.611 11.565 1.00 94.56 100 ILE A N 1
ATOM 823 C CA . ILE A 1 100 ? 7.667 -1.649 10.800 1.00 94.56 100 ILE A CA 1
ATOM 824 C C . ILE A 1 100 ? 6.769 -2.140 9.663 1.00 94.56 100 ILE A C 1
ATOM 826 O O . ILE A 1 100 ? 7.207 -2.159 8.517 1.00 94.56 100 ILE A O 1
ATOM 830 N N . ALA A 1 101 ? 5.500 -2.452 9.945 1.00 95.19 101 ALA A N 1
ATOM 831 C CA . ALA A 1 101 ? 4.551 -2.919 8.937 1.00 95.19 101 ALA A CA 1
ATOM 832 C C . ALA A 1 101 ? 4.377 -1.906 7.795 1.00 95.19 101 ALA A C 1
ATOM 834 O O . ALA A 1 101 ? 4.516 -2.251 6.621 1.00 95.19 101 ALA A O 1
ATOM 835 N N . SER A 1 102 ? 4.133 -0.634 8.130 1.00 94.50 102 SER A N 1
ATOM 836 C CA . SER A 1 102 ? 3.990 0.418 7.121 1.00 94.50 102 SER A CA 1
ATOM 837 C C . SER A 1 102 ? 5.293 0.734 6.391 1.00 94.50 102 SER A C 1
ATOM 839 O O . SER A 1 102 ? 5.245 1.059 5.209 1.00 94.50 102 SER A O 1
ATOM 841 N N . LEU A 1 103 ? 6.450 0.627 7.054 1.00 96.06 103 LEU A N 1
ATOM 842 C CA . LEU A 1 103 ? 7.759 0.803 6.423 1.00 96.06 103 LEU A CA 1
ATOM 843 C C . LEU A 1 103 ? 8.016 -0.274 5.367 1.00 96.06 103 LEU A C 1
ATOM 845 O O . LEU A 1 103 ? 8.454 0.050 4.269 1.00 96.06 103 LEU A O 1
ATOM 849 N N . LEU A 1 104 ? 7.721 -1.535 5.677 1.00 96.44 104 LEU A N 1
ATOM 850 C CA . LEU A 1 104 ? 7.925 -2.651 4.753 1.00 96.44 104 LEU A CA 1
ATOM 851 C C . LEU A 1 104 ? 7.023 -2.535 3.524 1.00 96.44 104 LEU A C 1
ATOM 853 O O . LEU A 1 104 ? 7.508 -2.666 2.402 1.00 96.44 104 LEU A O 1
ATOM 857 N N . LEU A 1 105 ? 5.738 -2.210 3.718 1.00 95.44 105 LEU A N 1
ATOM 858 C CA . LEU A 1 105 ? 4.831 -1.960 2.594 1.00 95.44 105 LEU A CA 1
ATOM 859 C C . LEU A 1 105 ? 5.281 -0.763 1.750 1.00 95.44 105 LEU A C 1
ATOM 861 O O . LEU A 1 105 ? 5.278 -0.860 0.524 1.00 95.44 105 LEU A O 1
ATOM 865 N N . LEU A 1 106 ? 5.721 0.333 2.388 1.00 95.50 106 LEU A N 1
ATOM 866 C CA . LEU A 1 106 ? 6.278 1.491 1.681 1.00 95.50 106 LEU A CA 1
ATOM 867 C C . LEU A 1 106 ? 7.445 1.074 0.791 1.00 95.50 106 LEU A C 1
ATOM 869 O O . LEU A 1 106 ? 7.487 1.480 -0.362 1.00 95.50 106 LEU A O 1
ATOM 873 N N . ILE A 1 107 ? 8.369 0.254 1.300 1.00 95.44 107 ILE A N 1
ATOM 874 C CA . ILE A 1 107 ? 9.535 -0.190 0.531 1.00 95.44 107 ILE A CA 1
ATOM 875 C C . ILE A 1 107 ? 9.114 -1.000 -0.698 1.00 95.44 107 ILE A C 1
ATOM 877 O O . ILE A 1 107 ? 9.634 -0.747 -1.781 1.00 95.44 107 ILE A O 1
ATOM 881 N N . VAL A 1 108 ? 8.174 -1.940 -0.564 1.00 94.50 108 VAL A N 1
ATOM 882 C CA . VAL A 1 108 ? 7.731 -2.800 -1.680 1.00 94.50 108 VAL A CA 1
ATOM 883 C C . VAL A 1 108 ? 7.102 -1.976 -2.810 1.00 94.50 108 VAL A C 1
ATOM 885 O O . VAL A 1 108 ? 7.446 -2.154 -3.985 1.00 94.50 108 VAL A O 1
ATOM 888 N N . HIS A 1 109 ? 6.218 -1.044 -2.451 1.00 93.62 109 HIS A N 1
ATOM 889 C CA . HIS A 1 109 ? 5.533 -0.164 -3.399 1.00 93.62 109 HIS A CA 1
ATOM 890 C C . HIS A 1 109 ? 6.476 0.881 -4.008 1.00 93.62 109 HIS A C 1
ATOM 892 O O . HIS A 1 109 ? 6.524 1.031 -5.229 1.00 93.62 109 HIS A O 1
ATOM 898 N N . LEU A 1 110 ? 7.304 1.545 -3.189 1.00 93.19 110 LEU A N 1
ATOM 899 C CA . LEU A 1 110 ? 8.289 2.525 -3.663 1.00 93.19 110 LEU A CA 1
ATOM 900 C C . LEU A 1 110 ? 9.349 1.892 -4.559 1.00 93.19 110 LEU A C 1
ATOM 902 O O . LEU A 1 110 ? 9.721 2.497 -5.556 1.00 93.19 110 LEU A O 1
ATOM 906 N N . ASN A 1 111 ? 9.828 0.688 -4.243 1.00 92.06 111 ASN A N 1
ATOM 907 C CA . ASN A 1 111 ? 10.817 0.006 -5.074 1.00 92.06 111 ASN A CA 1
ATOM 908 C C . ASN A 1 111 ? 10.266 -0.269 -6.478 1.00 92.06 111 ASN A C 1
ATOM 910 O O . ASN A 1 111 ? 10.936 0.021 -7.466 1.00 92.06 111 ASN A O 1
ATOM 914 N N . SER A 1 112 ? 9.028 -0.761 -6.562 1.00 88.81 112 SER A N 1
ATOM 915 C CA . SER A 1 112 ? 8.367 -1.005 -7.846 1.00 88.81 112 SER A CA 1
ATOM 916 C C . SER A 1 112 ? 8.178 0.308 -8.616 1.00 88.81 112 SER A C 1
ATOM 918 O O . SER A 1 112 ? 8.574 0.399 -9.774 1.00 88.81 112 SER A O 1
ATOM 920 N N . PHE A 1 113 ? 7.693 1.360 -7.950 1.00 89.81 113 PHE A N 1
ATOM 921 C CA . PHE A 1 113 ? 7.517 2.685 -8.548 1.00 89.81 113 PHE A CA 1
ATOM 922 C C . PHE A 1 113 ? 8.833 3.300 -9.065 1.00 89.81 113 PHE A C 1
ATOM 924 O O . PHE A 1 113 ? 8.903 3.786 -10.195 1.00 89.81 113 PHE A O 1
ATOM 931 N N . LEU A 1 114 ? 9.894 3.270 -8.256 1.00 90.38 114 LEU A N 1
ATOM 932 C CA . LEU A 1 114 ? 11.186 3.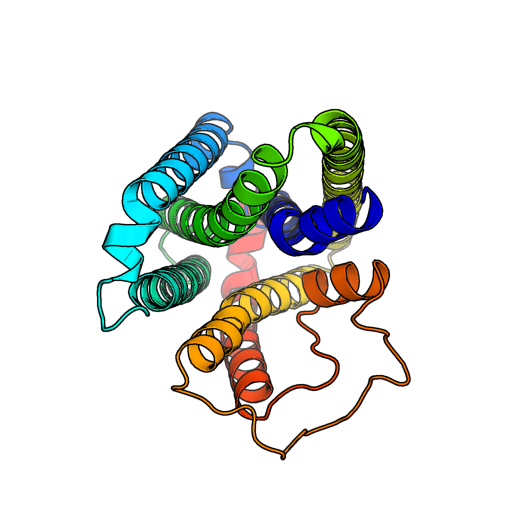863 -8.596 1.00 90.38 114 LEU A CA 1
ATOM 933 C C . LEU A 1 114 ? 11.904 3.101 -9.719 1.00 90.38 114 LEU A C 1
ATOM 935 O O . LEU A 1 114 ? 12.533 3.734 -10.565 1.00 90.38 114 LEU A O 1
ATOM 939 N N . LEU A 1 115 ? 11.782 1.771 -9.781 1.00 88.25 115 LEU A N 1
ATOM 940 C CA . LEU A 1 115 ? 12.323 0.977 -10.889 1.00 88.25 115 LEU A CA 1
ATOM 941 C C . LEU A 1 115 ? 11.740 1.461 -12.221 1.00 88.25 115 LEU A C 1
ATOM 943 O O . LEU A 1 115 ? 12.489 1.820 -13.131 1.00 88.25 115 LEU A O 1
ATOM 947 N N . TYR A 1 116 ? 10.410 1.585 -12.301 1.00 83.38 116 TYR A N 1
ATOM 948 C CA . TYR A 1 116 ? 9.754 2.162 -13.476 1.00 83.38 116 TYR A CA 1
ATOM 949 C C . TYR A 1 116 ? 10.267 3.574 -13.768 1.00 83.38 116 TYR A C 1
ATOM 951 O O . TYR A 1 116 ? 10.603 3.879 -14.911 1.00 83.38 116 TYR A O 1
ATOM 959 N N . PHE A 1 117 ? 10.380 4.424 -12.745 1.00 83.62 117 PHE A N 1
ATOM 960 C CA . PHE A 1 117 ? 10.874 5.793 -12.903 1.00 83.62 117 PHE A CA 1
ATOM 961 C C . PHE A 1 117 ? 12.279 5.849 -13.528 1.00 83.62 117 PHE A C 1
ATOM 963 O O . PHE A 1 117 ? 12.541 6.702 -14.375 1.00 83.62 117 PHE A O 1
ATOM 970 N N . THR A 1 118 ? 13.153 4.901 -13.180 1.00 84.62 118 THR A N 1
ATOM 971 C CA . THR A 1 118 ? 14.528 4.813 -13.700 1.00 84.62 118 THR A CA 1
ATOM 972 C C . THR A 1 118 ? 14.549 4.557 -15.212 1.00 84.62 118 THR A C 1
ATOM 974 O O . THR A 1 118 ? 15.279 5.224 -15.945 1.00 84.62 118 THR A O 1
ATOM 977 N N . ILE A 1 119 ? 13.681 3.662 -15.700 1.00 81.94 119 ILE A N 1
ATOM 978 C CA . ILE A 1 119 ? 13.538 3.345 -17.133 1.00 81.94 119 ILE A CA 1
ATOM 979 C C . ILE A 1 119 ? 13.058 4.572 -17.922 1.00 81.94 119 ILE A C 1
ATOM 981 O O . ILE A 1 119 ? 13.540 4.846 -19.022 1.00 81.94 119 ILE A O 1
ATOM 985 N N . TYR A 1 120 ? 12.121 5.344 -17.366 1.00 78.69 120 TYR A N 1
ATOM 986 C CA . TYR A 1 120 ? 11.627 6.555 -18.025 1.00 78.69 120 TYR A CA 1
ATOM 987 C C . TYR A 1 120 ? 12.648 7.691 -18.009 1.00 78.69 120 TYR A C 1
ATOM 989 O O . TYR A 1 120 ? 12.748 8.421 -18.993 1.00 78.69 120 TYR A O 1
ATOM 997 N N . PHE A 1 121 ? 13.432 7.825 -16.938 1.00 78.81 121 PHE A N 1
ATOM 998 C CA . PHE A 1 121 ? 14.462 8.858 -16.844 1.00 78.81 121 PHE A CA 1
ATOM 999 C C . PHE A 1 121 ? 15.594 8.662 -17.865 1.00 78.81 121 PHE A C 1
ATOM 1001 O O . PHE A 1 121 ? 16.167 9.641 -18.339 1.00 78.81 121 PHE A O 1
ATOM 1008 N N . ALA A 1 122 ? 15.870 7.418 -18.272 1.00 81.06 122 ALA A N 1
ATOM 1009 C CA . ALA A 1 122 ? 16.818 7.123 -19.348 1.00 81.06 122 ALA A CA 1
ATOM 1010 C C . ALA A 1 122 ? 16.378 7.685 -20.720 1.00 81.06 122 ALA A C 1
ATOM 1012 O O . ALA A 1 122 ? 17.217 7.931 -21.587 1.00 81.06 122 ALA A O 1
ATOM 1013 N N . ASN A 1 123 ? 15.079 7.945 -20.917 1.00 78.75 123 ASN A N 1
ATOM 1014 C CA . ASN A 1 123 ? 14.527 8.491 -22.157 1.00 78.75 123 ASN A CA 1
ATOM 1015 C C . ASN A 1 123 ? 14.378 10.022 -22.073 1.00 78.75 123 ASN A C 1
ATOM 1017 O O . ASN A 1 123 ? 13.323 10.554 -21.722 1.00 78.75 123 ASN A O 1
ATOM 1021 N N . THR A 1 124 ? 15.435 10.748 -22.446 1.00 67.38 124 THR A N 1
ATOM 1022 C CA . THR A 1 124 ? 15.547 12.215 -22.288 1.00 67.38 124 THR A CA 1
ATOM 1023 C C . THR A 1 124 ? 14.461 13.032 -22.995 1.00 67.38 124 THR A C 1
ATOM 1025 O O . THR A 1 124 ? 14.097 14.108 -22.525 1.00 67.38 124 THR A O 1
ATOM 1028 N N . VAL A 1 125 ? 13.893 12.513 -24.086 1.00 72.44 125 VAL A N 1
ATOM 1029 C CA . VAL A 1 125 ? 12.838 13.179 -24.874 1.00 72.44 125 VAL A CA 1
ATOM 1030 C C . VAL A 1 125 ? 11.524 13.323 -24.088 1.00 72.44 125 VAL A C 1
ATOM 1032 O O . VAL A 1 125 ? 10.715 14.194 -24.390 1.00 72.44 125 VAL A O 1
ATOM 1035 N N . LEU A 1 126 ? 11.311 12.509 -23.050 1.00 74.75 126 LEU A N 1
ATOM 1036 C CA . LEU A 1 126 ? 10.005 12.333 -22.402 1.00 74.75 126 LEU A CA 1
ATOM 1037 C C . LEU A 1 126 ? 9.945 12.896 -20.970 1.00 74.75 126 LEU A C 1
ATOM 1039 O O . LEU A 1 126 ? 8.931 12.753 -20.286 1.00 74.75 126 LEU A O 1
ATOM 1043 N N . ILE A 1 127 ? 11.005 13.571 -20.510 1.00 79.62 127 ILE A N 1
ATOM 1044 C CA . ILE A 1 127 ? 11.135 14.051 -19.122 1.00 79.62 127 ILE A CA 1
ATOM 1045 C C . ILE A 1 127 ? 10.029 15.051 -18.748 1.00 79.62 127 ILE A C 1
ATOM 1047 O O . ILE A 1 127 ? 9.488 14.984 -17.645 1.00 79.62 127 ILE A O 1
ATOM 1051 N N . PHE A 1 128 ? 9.651 15.961 -19.653 1.00 83.00 128 PHE A N 1
ATOM 1052 C CA . PHE A 1 128 ? 8.582 16.929 -19.376 1.00 83.00 128 PHE A CA 1
ATOM 1053 C C . PHE A 1 128 ? 7.214 16.255 -19.216 1.00 83.00 128 PHE A C 1
ATOM 1055 O O . PHE A 1 128 ? 6.481 16.585 -18.285 1.00 83.00 128 PHE A O 1
ATOM 1062 N N . GLU A 1 129 ? 6.880 15.280 -20.068 1.00 82.31 129 GLU A N 1
ATOM 1063 C CA . GLU A 1 129 ? 5.637 14.510 -19.929 1.00 82.31 129 GLU A CA 1
ATOM 1064 C C . GLU A 1 129 ? 5.610 13.714 -18.622 1.00 82.31 129 GLU A C 1
ATOM 1066 O O . GLU A 1 129 ? 4.575 13.660 -17.957 1.00 82.31 129 GLU A O 1
ATOM 1071 N N . LEU A 1 130 ? 6.753 13.141 -18.232 1.00 83.38 130 LEU A N 1
ATOM 1072 C CA . LEU A 1 130 ? 6.914 12.439 -16.962 1.00 83.38 130 LEU A CA 1
ATOM 1073 C C . LEU A 1 130 ? 6.674 13.374 -15.771 1.00 83.38 130 LEU A C 1
ATOM 1075 O O . LEU A 1 130 ? 5.933 13.017 -14.861 1.00 83.38 130 LEU A O 1
ATOM 1079 N N . LEU A 1 131 ? 7.247 14.581 -15.785 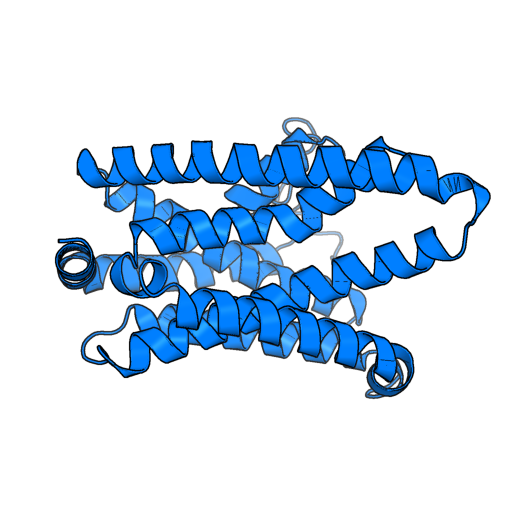1.00 84.62 131 LEU A N 1
ATOM 1080 C CA . LEU A 1 131 ? 7.113 15.541 -14.687 1.00 84.62 131 LEU A CA 1
ATOM 1081 C C . LEU A 1 131 ? 5.664 16.023 -14.516 1.00 84.62 131 LEU A C 1
ATOM 1083 O O . LEU A 1 131 ? 5.167 16.104 -13.391 1.00 84.62 131 LEU A O 1
ATOM 1087 N N . ILE A 1 132 ? 4.969 16.294 -15.627 1.00 87.50 132 ILE A N 1
ATOM 1088 C CA . ILE A 1 132 ? 3.540 16.640 -15.614 1.00 87.50 132 ILE A CA 1
ATOM 1089 C C . ILE A 1 132 ? 2.725 15.451 -15.090 1.00 87.50 132 ILE A C 1
ATOM 1091 O O . ILE A 1 132 ? 1.868 15.625 -14.223 1.00 87.50 132 ILE A O 1
ATOM 1095 N N . GLY A 1 133 ? 3.030 14.238 -15.555 1.00 87.00 133 GLY A N 1
ATOM 1096 C CA . GLY A 1 133 ? 2.433 13.002 -15.060 1.00 87.00 133 GLY A CA 1
ATOM 1097 C C . GLY A 1 133 ? 2.607 12.806 -13.553 1.00 87.00 133 GLY A C 1
ATOM 1098 O O . GLY A 1 133 ? 1.645 12.474 -12.864 1.00 87.00 133 GLY A O 1
ATOM 1099 N N . CYS A 1 134 ? 3.797 13.093 -13.016 1.00 87.12 134 CYS A N 1
ATOM 1100 C CA . CYS A 1 134 ? 4.066 13.064 -11.579 1.00 87.12 134 CYS A CA 1
ATOM 1101 C C . CYS A 1 134 ? 3.266 14.115 -10.810 1.00 87.12 134 CYS A C 1
ATOM 1103 O O . CYS A 1 134 ? 2.699 13.796 -9.767 1.00 87.12 134 CYS A O 1
ATOM 1105 N N . ALA A 1 135 ? 3.192 15.350 -11.311 1.00 90.38 135 ALA A N 1
ATOM 1106 C CA . ALA A 1 135 ? 2.413 16.405 -10.669 1.00 90.38 135 ALA A CA 1
ATOM 1107 C C . ALA A 1 135 ? 0.924 16.026 -10.581 1.00 90.38 135 ALA A C 1
ATOM 1109 O O . ALA A 1 135 ? 0.310 16.166 -9.523 1.00 90.38 135 ALA A O 1
ATOM 1110 N N . ILE A 1 136 ? 0.369 15.475 -11.666 1.00 91.19 136 ILE A N 1
ATOM 1111 C CA . ILE A 1 136 ? -1.017 14.996 -11.719 1.00 91.19 136 ILE A CA 1
ATOM 1112 C C . ILE A 1 136 ? -1.209 13.790 -10.791 1.00 91.19 136 ILE A C 1
ATOM 1114 O O . ILE A 1 136 ? -2.126 13.794 -9.974 1.00 91.19 136 ILE A O 1
ATOM 1118 N N . GLY A 1 137 ? -0.335 12.783 -10.868 1.00 89.94 137 GLY A N 1
ATOM 1119 C CA . GLY A 1 137 ? -0.418 11.567 -10.057 1.00 89.94 137 GLY A CA 1
ATOM 1120 C C . GLY A 1 137 ? -0.339 11.844 -8.554 1.00 89.94 137 GLY A C 1
ATOM 1121 O O . GLY A 1 137 ? -1.173 11.356 -7.792 1.00 89.94 137 GLY A O 1
ATOM 1122 N N . ILE A 1 138 ? 0.601 12.692 -8.119 1.00 91.25 138 ILE A N 1
ATOM 1123 C CA . ILE A 1 138 ? 0.690 13.142 -6.720 1.00 91.25 138 ILE A CA 1
ATOM 1124 C C . ILE A 1 138 ? -0.572 13.914 -6.331 1.00 91.25 138 ILE A C 1
ATOM 1126 O O . ILE A 1 138 ? -1.118 13.664 -5.257 1.00 91.25 138 ILE A O 1
ATOM 1130 N N . GLY A 1 139 ? -1.052 14.815 -7.193 1.00 93.81 139 GLY A N 1
ATOM 1131 C CA . GLY A 1 139 ? -2.287 15.564 -6.966 1.00 93.81 139 GLY A CA 1
ATOM 1132 C C . GLY A 1 139 ? -3.477 14.643 -6.700 1.00 93.81 139 GLY A C 1
ATOM 1133 O O . GLY A 1 139 ? -4.131 14.777 -5.668 1.00 93.81 139 GLY A O 1
ATOM 1134 N N . ILE A 1 140 ? -3.700 13.651 -7.568 1.00 91.62 140 ILE A N 1
ATOM 1135 C CA . ILE A 1 140 ? -4.784 12.668 -7.428 1.00 91.62 140 ILE A CA 1
ATOM 1136 C C . ILE A 1 140 ? -4.639 11.881 -6.124 1.00 91.62 140 ILE A C 1
ATOM 1138 O O . ILE A 1 140 ? -5.596 11.781 -5.359 1.00 91.62 140 ILE A O 1
ATOM 1142 N N . CYS A 1 141 ? -3.447 11.360 -5.834 1.00 92.75 141 CYS A N 1
ATOM 1143 C CA . CYS A 1 141 ? -3.200 10.581 -4.627 1.00 92.75 141 CYS A CA 1
ATOM 1144 C C . CYS A 1 141 ? -3.418 11.390 -3.336 1.00 92.75 141 CYS A C 1
ATOM 1146 O O . CYS A 1 141 ? -4.033 10.894 -2.390 1.00 92.75 141 CYS A O 1
ATOM 1148 N N . VAL A 1 142 ? -2.961 12.645 -3.296 1.00 94.19 142 VAL A N 1
ATOM 1149 C CA . VAL A 1 142 ? -3.151 13.544 -2.148 1.00 94.19 142 VAL A CA 1
ATOM 1150 C C . VAL A 1 142 ? -4.625 13.921 -1.991 1.00 94.19 142 VAL A C 1
ATOM 1152 O O . VAL A 1 142 ? -5.158 13.852 -0.882 1.00 94.19 142 VAL A O 1
ATOM 1155 N N . SER A 1 143 ? -5.312 14.273 -3.080 1.00 95.00 143 SER A N 1
ATOM 1156 C CA . SER A 1 143 ? -6.751 14.553 -3.054 1.00 95.00 143 SER A CA 1
ATOM 1157 C C . SER A 1 143 ? -7.550 13.341 -2.574 1.00 95.00 143 SER A C 1
ATOM 1159 O O . SER A 1 143 ? -8.408 13.479 -1.700 1.00 95.00 143 SER A O 1
ATOM 1161 N N . PHE A 1 144 ? -7.229 12.148 -3.080 1.00 93.44 144 PHE A N 1
ATOM 1162 C CA . PHE A 1 144 ? -7.867 10.905 -2.662 1.00 93.44 144 PHE A CA 1
ATOM 1163 C C . PHE A 1 144 ? -7.619 10.618 -1.182 1.00 93.44 144 PHE A C 1
ATOM 1165 O O . PHE A 1 144 ? -8.558 10.294 -0.461 1.00 93.44 144 PHE A O 1
ATOM 1172 N N . TYR A 1 145 ? -6.387 10.800 -0.699 1.00 94.31 145 TYR A N 1
ATOM 1173 C CA . TYR A 1 145 ? -6.055 10.654 0.716 1.00 94.31 145 TYR A CA 1
ATOM 1174 C C . TYR A 1 145 ? -6.953 11.508 1.612 1.00 94.31 145 TYR A C 1
ATOM 1176 O O . TYR A 1 145 ? -7.507 10.987 2.579 1.00 94.31 145 TYR A O 1
ATOM 1184 N N . PHE A 1 146 ? -7.119 12.798 1.306 1.00 94.94 146 PHE A N 1
ATOM 1185 C CA . PHE A 1 146 ? -7.938 13.686 2.133 1.00 94.94 146 PHE A CA 1
ATOM 1186 C C . PHE A 1 146 ? -9.416 13.297 2.100 1.00 94.94 146 PHE A C 1
ATOM 1188 O O . PHE A 1 146 ? -10.032 13.179 3.160 1.00 94.94 146 PHE A O 1
ATOM 1195 N N . LEU A 1 147 ? -9.967 13.045 0.908 1.00 95.56 147 LEU A N 1
ATOM 1196 C CA . LEU A 1 147 ? -11.361 12.624 0.747 1.00 95.56 147 LEU A CA 1
ATOM 1197 C C . LEU A 1 147 ? -11.636 11.309 1.479 1.00 95.56 147 LEU A C 1
ATOM 1199 O O . LEU A 1 147 ? -12.611 11.193 2.220 1.00 95.56 147 LEU A O 1
ATOM 1203 N N . PHE A 1 148 ? -10.753 10.330 1.308 1.00 94.88 148 PHE A N 1
ATOM 1204 C CA . PHE A 1 148 ? -10.908 9.017 1.909 1.00 94.88 148 PHE A CA 1
ATOM 1205 C C . PHE A 1 148 ? -10.700 9.053 3.426 1.00 94.88 148 PHE A C 1
ATOM 1207 O O . PHE A 1 148 ? -11.469 8.441 4.161 1.00 94.88 148 PHE A O 1
ATOM 1214 N N . SER A 1 149 ? -9.729 9.826 3.923 1.00 94.06 149 SER A N 1
ATOM 1215 C CA . SER A 1 149 ? -9.532 10.019 5.367 1.00 94.06 149 SER A CA 1
ATOM 1216 C C . SER A 1 149 ? -10.760 10.653 6.015 1.00 94.06 149 SER A C 1
ATOM 1218 O O . SER A 1 149 ? -11.213 10.172 7.050 1.00 94.06 149 SER A O 1
ATOM 1220 N N . PHE A 1 150 ? -11.337 11.681 5.382 1.00 94.56 150 PHE A N 1
ATOM 1221 C CA . PHE A 1 150 ? -12.574 12.305 5.849 1.00 94.56 150 PHE A CA 1
ATOM 1222 C C . PHE A 1 150 ? -13.735 11.302 5.863 1.00 94.56 150 PHE A C 1
ATOM 1224 O O . PHE A 1 150 ? -14.418 11.165 6.873 1.00 94.56 150 PHE A O 1
ATOM 1231 N N . PHE A 1 151 ? -13.909 10.533 4.786 1.00 94.94 151 PHE A N 1
ATOM 1232 C CA . PHE A 1 151 ? -14.941 9.499 4.700 1.00 94.94 151 PHE A CA 1
ATOM 1233 C C . PHE A 1 151 ? -14.820 8.444 5.813 1.00 94.94 151 PHE A C 1
ATOM 1235 O O . PHE A 1 151 ? -15.799 8.140 6.497 1.00 94.94 151 PHE A O 1
ATOM 1242 N N . ILE A 1 152 ? -13.617 7.908 6.040 1.00 94.44 152 ILE A N 1
ATOM 1243 C CA . ILE A 1 152 ? -13.373 6.913 7.093 1.00 94.44 152 ILE A CA 1
ATOM 1244 C C . ILE A 1 152 ? -13.563 7.522 8.490 1.00 94.44 152 ILE A C 1
ATOM 1246 O O . ILE A 1 152 ? -14.109 6.864 9.379 1.00 94.44 152 ILE A O 1
ATOM 1250 N N . GLN A 1 153 ? -13.164 8.780 8.686 1.00 93.94 153 GLN A N 1
ATOM 1251 C CA . GLN A 1 153 ? -13.366 9.503 9.939 1.00 93.94 153 GLN A CA 1
ATOM 1252 C C . GLN A 1 153 ? -14.857 9.704 10.245 1.00 93.94 153 GLN A C 1
ATOM 1254 O O . GLN A 1 153 ? -15.284 9.441 11.370 1.00 93.94 153 GLN A O 1
ATOM 1259 N N . GLU A 1 154 ? -15.660 10.111 9.262 1.00 94.06 154 GLU A N 1
ATOM 1260 C CA . GLU A 1 154 ? -17.107 10.284 9.428 1.00 94.06 154 GLU A CA 1
ATOM 1261 C C . GLU A 1 154 ? -17.814 8.963 9.747 1.00 94.06 154 GLU A C 1
ATOM 1263 O O . GLU A 1 154 ? -18.662 8.911 10.643 1.00 94.06 154 GLU A O 1
ATOM 1268 N N . LEU A 1 155 ? -17.423 7.862 9.093 1.00 93.56 155 LEU A N 1
ATOM 1269 C CA . LEU A 1 155 ? -17.932 6.528 9.429 1.00 93.56 155 LEU A CA 1
ATOM 1270 C C . LEU A 1 155 ? -17.607 6.140 10.876 1.00 93.56 155 LEU A C 1
ATOM 1272 O O . LEU A 1 155 ? -18.458 5.582 11.575 1.00 93.56 155 LEU A O 1
ATOM 1276 N N . TRP A 1 156 ? -16.394 6.450 11.335 1.00 91.75 156 TRP A N 1
ATOM 1277 C CA . TRP A 1 156 ? -15.963 6.161 12.700 1.00 91.75 156 TRP A CA 1
ATOM 1278 C C . TRP A 1 156 ? -16.754 6.973 13.738 1.00 91.75 156 TRP A C 1
ATOM 1280 O O . TRP A 1 156 ? -17.283 6.427 14.710 1.00 91.75 156 TRP A O 1
ATOM 1290 N N . LEU A 1 157 ? -16.913 8.280 13.510 1.00 90.38 157 LEU A N 1
ATOM 1291 C CA . LEU A 1 157 ? -17.690 9.166 14.384 1.00 90.38 157 LEU A CA 1
ATOM 1292 C C . LEU A 1 157 ? -19.180 8.795 14.410 1.00 90.38 157 LEU A C 1
ATOM 1294 O O . LEU A 1 157 ? -19.804 8.804 15.473 1.00 90.38 157 LEU A O 1
ATOM 1298 N N . SER A 1 158 ? -19.724 8.361 13.273 1.00 90.81 158 SER A N 1
ATOM 1299 C CA . SER A 1 158 ? -21.111 7.902 13.126 1.00 90.81 158 SER A CA 1
ATOM 1300 C C . SER A 1 158 ? -21.370 6.497 13.696 1.00 90.81 158 SER A C 1
ATOM 1302 O O . SER A 1 158 ? -22.435 5.925 13.476 1.00 90.81 158 SER A O 1
ATOM 1304 N N . LYS A 1 159 ? -20.419 5.925 14.452 1.00 87.00 159 LYS A N 1
ATOM 1305 C CA . LYS A 1 159 ? -20.480 4.587 15.074 1.00 87.00 159 LYS A CA 1
ATOM 1306 C C . LYS A 1 159 ? -20.513 3.412 14.086 1.00 87.00 159 LYS A C 1
ATOM 1308 O O . LYS A 1 159 ? -20.685 2.268 14.517 1.00 87.00 159 LYS A O 1
ATOM 1313 N N . TYR A 1 160 ? -20.225 3.634 12.803 1.00 92.06 160 TYR A N 1
ATOM 1314 C CA . TYR A 1 160 ? -20.045 2.578 11.797 1.00 92.06 160 TYR A CA 1
ATOM 1315 C C . TYR A 1 160 ? -18.634 1.963 11.837 1.00 92.06 160 TYR A C 1
ATOM 1317 O O . TYR A 1 160 ? -18.073 1.565 10.818 1.00 92.06 160 TYR A O 1
ATOM 1325 N N . ASN A 1 161 ? -18.068 1.799 13.037 1.00 90.31 161 ASN A N 1
ATOM 1326 C CA . ASN A 1 161 ? -16.722 1.249 13.257 1.00 90.31 161 ASN A CA 1
ATOM 1327 C C . ASN A 1 161 ? -16.560 -0.153 12.660 1.00 90.31 161 ASN A C 1
ATOM 1329 O O . ASN A 1 161 ? -15.482 -0.517 12.213 1.00 90.31 161 ASN A O 1
ATOM 1333 N N . PHE A 1 162 ? -17.643 -0.935 12.631 1.00 92.38 162 PHE A N 1
ATOM 1334 C CA . PHE A 1 162 ? -17.669 -2.244 11.978 1.00 92.38 162 PHE A CA 1
ATOM 1335 C C . PHE A 1 162 ? -17.282 -2.150 10.497 1.00 92.38 162 PHE A C 1
ATOM 1337 O O . PHE A 1 162 ? -16.454 -2.926 10.036 1.00 92.38 162 PHE A O 1
ATOM 1344 N N . VAL A 1 163 ? -17.838 -1.173 9.775 1.00 93.06 163 VAL A N 1
ATOM 1345 C CA . VAL A 1 163 ? -17.566 -0.961 8.347 1.00 93.06 163 VAL A CA 1
ATOM 1346 C C . VAL A 1 163 ? -16.114 -0.541 8.147 1.00 93.06 163 VAL A C 1
ATOM 1348 O O . VAL A 1 163 ? -15.438 -1.067 7.270 1.00 93.06 163 VAL A O 1
ATOM 1351 N N . VAL A 1 164 ? -15.598 0.344 9.004 1.00 93.06 164 VAL A N 1
ATOM 1352 C CA . VAL A 1 164 ? -14.191 0.769 8.947 1.00 93.06 164 VAL A CA 1
ATOM 1353 C C . VAL A 1 164 ? -13.242 -0.409 9.179 1.00 93.06 164 VAL A C 1
ATOM 1355 O O . VAL A 1 164 ? -12.294 -0.579 8.418 1.00 93.06 164 VAL A O 1
ATOM 1358 N N . LEU A 1 165 ? -13.505 -1.250 10.185 1.00 92.50 165 LEU A N 1
ATOM 1359 C CA . LEU A 1 165 ? -12.685 -2.433 10.474 1.00 92.50 165 LEU A CA 1
ATOM 1360 C C . LEU A 1 165 ? -12.791 -3.499 9.379 1.00 92.50 165 LEU A C 1
ATOM 1362 O O . LEU A 1 165 ? -11.789 -4.139 9.060 1.00 92.50 165 LEU A O 1
ATOM 1366 N N . PHE A 1 166 ? -13.972 -3.665 8.781 1.00 93.81 166 PHE A N 1
ATOM 1367 C CA . PHE A 1 166 ? -14.176 -4.526 7.619 1.00 93.81 166 PHE A CA 1
ATOM 1368 C C . PHE A 1 166 ? -13.304 -4.061 6.450 1.00 93.81 166 PHE A C 1
ATOM 1370 O O . PHE A 1 166 ? -12.472 -4.825 5.967 1.00 93.81 166 PHE A O 1
ATOM 1377 N N . LEU A 1 167 ? -13.421 -2.788 6.060 1.00 93.56 167 LEU A N 1
ATOM 1378 C CA . LEU A 1 167 ? -12.650 -2.211 4.959 1.00 93.56 167 LEU A CA 1
ATOM 1379 C C . LEU A 1 167 ? -11.138 -2.236 5.240 1.00 93.56 167 LEU A C 1
ATOM 1381 O O . LEU A 1 167 ? -10.356 -2.561 4.355 1.00 93.56 167 LEU A O 1
ATOM 1385 N N . TRP A 1 168 ? -10.720 -1.962 6.477 1.00 93.94 168 TRP A N 1
ATOM 1386 C CA . TRP A 1 168 ? -9.318 -2.063 6.890 1.00 93.94 168 TRP A CA 1
ATOM 1387 C C . TRP A 1 168 ? -8.774 -3.489 6.773 1.00 93.94 168 TRP A C 1
ATOM 1389 O O . TRP A 1 168 ? -7.686 -3.698 6.242 1.00 93.94 168 TRP A O 1
ATOM 1399 N N . SER A 1 169 ? -9.529 -4.480 7.250 1.00 94.00 169 SER A N 1
ATOM 1400 C CA . SER A 1 169 ? -9.119 -5.889 7.183 1.00 94.00 169 SER A CA 1
ATOM 1401 C C . SER A 1 169 ? -9.003 -6.360 5.738 1.00 94.00 169 SER A C 1
ATOM 1403 O O . SER A 1 169 ? -8.089 -7.104 5.393 1.00 94.00 169 SER A O 1
ATOM 1405 N N . LEU A 1 170 ? -9.909 -5.879 4.892 1.00 93.62 170 LEU A N 1
ATOM 1406 C CA . LEU A 1 170 ? -9.939 -6.151 3.466 1.00 93.62 170 LEU A CA 1
ATOM 1407 C C . LEU A 1 170 ? -8.742 -5.501 2.752 1.00 93.62 170 LEU A C 1
ATOM 1409 O O . LEU A 1 170 ? -8.050 -6.168 1.988 1.00 93.62 170 LEU A O 1
ATOM 1413 N N . PHE A 1 171 ? -8.402 -4.255 3.094 1.00 94.12 171 PHE A N 1
ATOM 1414 C CA . PHE A 1 171 ? -7.186 -3.597 2.613 1.00 94.12 171 PHE A CA 1
ATOM 1415 C C . PHE A 1 171 ? -5.910 -4.362 3.006 1.00 94.12 171 PHE A C 1
ATOM 1417 O O . PHE A 1 171 ? -5.043 -4.591 2.166 1.00 94.12 171 PHE A O 1
ATOM 1424 N N . VAL A 1 172 ? -5.783 -4.789 4.265 1.00 94.06 172 VAL A N 1
ATOM 1425 C CA . VAL A 1 172 ? -4.605 -5.537 4.742 1.00 94.06 172 VAL A CA 1
ATOM 1426 C C . VAL A 1 172 ? -4.494 -6.910 4.063 1.00 94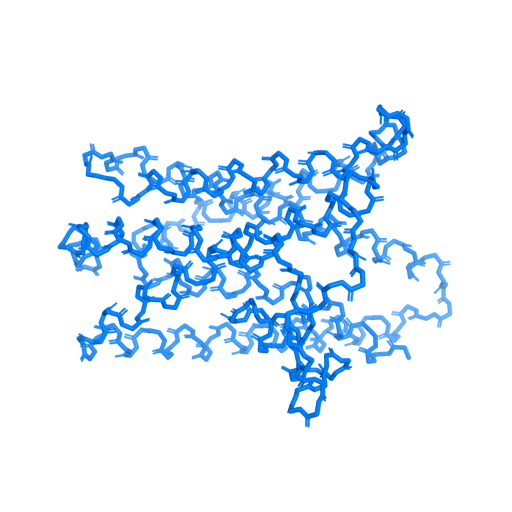.06 172 VAL A C 1
ATOM 1428 O O . VAL A 1 172 ? -3.396 -7.310 3.676 1.00 94.06 172 VAL A O 1
ATOM 1431 N N . ALA A 1 173 ? -5.617 -7.602 3.856 1.00 93.88 173 ALA A N 1
ATOM 1432 C CA . ALA A 1 173 ? -5.671 -8.850 3.092 1.00 93.88 173 ALA A CA 1
ATOM 1433 C C . ALA A 1 173 ? -5.241 -8.647 1.630 1.00 93.88 173 ALA A C 1
ATOM 1435 O O . ALA A 1 173 ? -4.463 -9.435 1.091 1.00 93.88 173 ALA A O 1
ATOM 1436 N N . ASN A 1 174 ? -5.675 -7.546 1.010 1.00 92.38 174 ASN A N 1
ATOM 1437 C CA . ASN A 1 174 ? -5.257 -7.174 -0.337 1.00 92.38 174 ASN A CA 1
ATOM 1438 C C . ASN A 1 174 ? -3.736 -6.979 -0.435 1.00 92.38 174 ASN A C 1
ATOM 1440 O O . ASN A 1 174 ? -3.115 -7.459 -1.378 1.00 92.38 174 ASN A O 1
ATOM 1444 N N . GLN A 1 175 ? -3.103 -6.342 0.555 1.00 93.12 175 GLN A N 1
ATOM 1445 C CA . GLN A 1 175 ? -1.642 -6.195 0.546 1.00 93.12 175 GLN A CA 1
ATOM 1446 C C . GLN A 1 175 ? -0.933 -7.553 0.585 1.00 93.12 175 GLN A C 1
ATOM 1448 O O . GLN A 1 175 ? 0.021 -7.752 -0.162 1.00 93.12 175 GLN A O 1
ATOM 1453 N N . LEU A 1 176 ? -1.426 -8.512 1.381 1.00 93.81 176 LEU A N 1
ATOM 1454 C CA . LEU A 1 176 ? -0.889 -9.877 1.386 1.00 93.81 176 LEU A CA 1
ATOM 1455 C C . LEU A 1 176 ? -1.090 -10.578 0.033 1.00 93.81 176 LEU A C 1
ATOM 1457 O O . LEU A 1 176 ? -0.233 -11.351 -0.386 1.00 93.81 176 LEU A O 1
ATOM 1461 N N . SER A 1 177 ? -2.177 -10.284 -0.681 1.00 91.00 177 SER A N 1
ATOM 1462 C CA . SER A 1 177 ? -2.462 -10.875 -1.992 1.00 91.00 177 SER A CA 1
ATOM 1463 C C . SER A 1 177 ? -1.378 -10.614 -3.044 1.00 91.00 177 SER A C 1
ATOM 1465 O O . SER A 1 177 ? -1.186 -11.446 -3.932 1.00 91.00 177 SER A O 1
ATOM 1467 N N . LEU A 1 178 ? -0.579 -9.548 -2.894 1.00 91.06 178 LEU A N 1
ATOM 1468 C CA . LEU A 1 178 ? 0.582 -9.267 -3.751 1.00 91.06 178 LEU A CA 1
ATOM 1469 C C . LEU A 1 178 ? 1.598 -10.417 -3.776 1.00 91.06 178 LEU A C 1
ATOM 1471 O O . LEU A 1 178 ? 2.267 -10.617 -4.786 1.00 91.06 178 LEU A O 1
ATOM 1475 N N . VAL A 1 179 ? 1.669 -11.212 -2.702 1.00 92.25 179 VAL A N 1
ATOM 1476 C CA . VAL A 1 179 ? 2.506 -12.418 -2.618 1.00 92.25 179 VAL A CA 1
ATOM 1477 C C . VAL A 1 179 ? 2.187 -13.388 -3.753 1.00 92.25 179 VAL A C 1
ATOM 1479 O O . VAL A 1 179 ? 3.100 -13.976 -4.317 1.00 92.25 179 VAL A O 1
ATOM 1482 N N . THR A 1 180 ? 0.919 -13.511 -4.150 1.00 89.19 180 THR A N 1
ATOM 1483 C CA . THR A 1 180 ? 0.526 -14.400 -5.254 1.00 89.19 180 THR A CA 1
ATOM 1484 C C . THR A 1 180 ? 1.119 -13.968 -6.592 1.00 89.19 180 THR A C 1
ATOM 1486 O O . THR A 1 180 ? 1.592 -14.814 -7.343 1.00 89.19 180 THR A O 1
ATOM 1489 N N . ASN A 1 181 ? 1.177 -12.658 -6.852 1.00 88.19 181 ASN A N 1
ATOM 1490 C CA . ASN A 1 181 ? 1.776 -12.111 -8.066 1.00 88.19 181 ASN A CA 1
ATOM 1491 C C . ASN A 1 181 ? 3.287 -12.349 -8.086 1.00 88.19 181 ASN A C 1
ATOM 1493 O O . ASN A 1 181 ? 3.823 -12.735 -9.118 1.00 88.19 181 ASN A O 1
ATOM 1497 N N . PHE A 1 182 ? 3.967 -12.173 -6.948 1.00 89.88 182 PHE A N 1
ATOM 1498 C CA . PHE A 1 182 ? 5.401 -12.454 -6.857 1.00 89.88 182 PHE A CA 1
ATOM 1499 C C . PHE A 1 182 ? 5.705 -13.948 -6.984 1.00 89.88 182 PHE A C 1
ATOM 1501 O O . PHE A 1 182 ? 6.626 -14.296 -7.708 1.00 89.88 182 PHE A O 1
ATOM 1508 N N . LEU A 1 183 ? 4.910 -14.834 -6.366 1.00 89.19 183 LEU A N 1
ATOM 1509 C CA . LEU A 1 183 ? 5.064 -16.289 -6.521 1.00 89.19 183 LEU A CA 1
ATOM 1510 C C . LEU A 1 183 ? 4.819 -16.749 -7.959 1.00 89.19 183 LEU A C 1
ATOM 1512 O O . LEU A 1 183 ? 5.429 -17.720 -8.400 1.00 89.19 183 LEU A O 1
ATOM 1516 N N . HIS A 1 184 ? 3.922 -16.068 -8.669 1.00 88.12 184 HIS A N 1
ATOM 1517 C CA . HIS A 1 184 ? 3.711 -16.320 -10.084 1.00 88.12 184 HIS A CA 1
ATOM 1518 C C . HIS A 1 184 ? 4.893 -15.848 -10.938 1.00 88.12 184 HIS A C 1
ATOM 1520 O O . HIS A 1 184 ? 5.308 -16.575 -11.828 1.00 88.12 184 HIS A O 1
ATOM 1526 N N . GLN A 1 185 ? 5.468 -14.674 -10.649 1.00 87.19 185 GLN A N 1
ATOM 1527 C CA . GLN A 1 185 ? 6.631 -14.139 -11.379 1.00 87.19 185 GLN A CA 1
ATOM 1528 C C . GLN A 1 185 ? 7.873 -15.033 -11.289 1.00 87.19 185 GLN A C 1
ATOM 1530 O O . GLN A 1 185 ? 8.669 -15.050 -12.218 1.00 87.19 185 GLN A O 1
ATOM 1535 N N . ILE A 1 186 ? 8.024 -15.772 -10.190 1.00 89.62 186 ILE A N 1
ATOM 1536 C CA . ILE A 1 186 ? 9.127 -16.721 -9.966 1.00 89.62 186 ILE A CA 1
ATOM 1537 C C . ILE A 1 186 ? 8.753 -18.165 -10.326 1.00 89.62 186 ILE A C 1
ATOM 1539 O O . ILE A 1 186 ? 9.396 -19.099 -9.855 1.00 89.62 186 ILE A O 1
ATOM 1543 N N . ASP A 1 187 ? 7.677 -18.355 -11.098 1.00 83.81 187 ASP A N 1
ATOM 1544 C CA . ASP A 1 187 ? 7.189 -19.646 -11.601 1.00 83.81 187 ASP A CA 1
ATOM 1545 C C . ASP A 1 187 ? 6.919 -20.724 -10.523 1.00 83.81 187 ASP A C 1
ATOM 1547 O O . ASP A 1 187 ? 6.770 -21.907 -10.832 1.00 83.81 187 ASP A O 1
ATOM 1551 N N . ILE A 1 188 ? 6.774 -20.341 -9.246 1.00 82.31 188 ILE A N 1
ATOM 1552 C CA . ILE A 1 188 ? 6.388 -21.270 -8.164 1.00 82.31 188 ILE A CA 1
ATOM 1553 C C . ILE A 1 188 ? 4.909 -21.635 -8.278 1.00 82.31 188 ILE A C 1
ATOM 1555 O O . ILE A 1 188 ? 4.510 -22.764 -7.987 1.00 82.31 188 ILE A O 1
ATOM 1559 N N . ILE A 1 189 ? 4.081 -20.667 -8.677 1.00 79.94 189 ILE A N 1
ATOM 1560 C CA . ILE A 1 189 ? 2.653 -20.869 -8.910 1.00 79.94 189 ILE A CA 1
ATOM 1561 C C . ILE A 1 189 ? 2.356 -20.559 -10.370 1.00 79.94 189 ILE A C 1
ATOM 1563 O O . ILE A 1 189 ? 2.552 -19.441 -10.836 1.00 79.94 189 ILE A O 1
ATOM 1567 N N . ALA A 1 190 ? 1.783 -21.521 -11.084 1.00 70.75 190 ALA A N 1
ATOM 1568 C CA . ALA A 1 190 ? 1.141 -21.236 -12.355 1.00 70.75 190 ALA A CA 1
ATOM 1569 C C . ALA A 1 190 ? -0.267 -20.687 -12.086 1.00 70.75 190 ALA A C 1
ATOM 1571 O O . ALA A 1 190 ? -1.066 -21.330 -11.396 1.00 70.75 190 ALA A O 1
ATOM 1572 N N . PHE A 1 191 ? -0.611 -19.531 -12.659 1.00 66.62 191 PHE A N 1
ATOM 1573 C CA . PHE A 1 191 ? -2.018 -19.193 -12.853 1.00 66.62 191 PHE A CA 1
ATOM 1574 C C . PHE A 1 191 ? -2.584 -20.192 -13.866 1.00 66.62 191 PHE A C 1
ATOM 1576 O O . PHE A 1 191 ? -2.469 -20.017 -15.077 1.00 66.62 191 PHE A O 1
ATOM 1583 N N . GLY A 1 192 ? -3.107 -21.309 -13.361 1.00 54.41 192 GLY A N 1
ATOM 1584 C CA . GLY A 1 192 ? -3.716 -22.340 -14.189 1.00 54.41 192 GLY A CA 1
ATOM 1585 C C . GLY A 1 192 ? -4.910 -21.804 -14.982 1.00 54.41 192 GLY A C 1
ATOM 1586 O O . GLY A 1 192 ? -5.448 -20.729 -14.717 1.00 54.41 192 GLY A O 1
ATOM 1587 N N . THR A 1 193 ? -5.380 -22.603 -15.937 1.00 51.41 193 THR A N 1
ATOM 1588 C CA . THR A 1 193 ? -6.608 -22.350 -16.713 1.00 51.41 193 THR A CA 1
ATOM 1589 C C . THR A 1 193 ? -7.881 -22.305 -15.856 1.00 51.41 193 THR A C 1
ATOM 1591 O O . THR A 1 193 ? -8.944 -21.933 -16.347 1.00 51.41 193 THR A O 1
ATOM 1594 N N . GLU A 1 194 ? -7.787 -22.672 -14.578 1.00 54.44 194 GLU A N 1
ATOM 1595 C CA . GLU A 1 194 ? -8.879 -22.672 -13.607 1.00 54.44 194 GLU A CA 1
ATOM 1596 C C . GLU A 1 194 ? -9.109 -21.263 -13.043 1.00 54.44 194 GLU A C 1
ATOM 1598 O O . GLU A 1 194 ? -8.665 -20.897 -11.952 1.00 54.44 194 GLU A O 1
ATOM 1603 N N . ARG A 1 195 ? -9.812 -20.448 -13.831 1.00 64.06 195 ARG A N 1
ATOM 1604 C CA . ARG A 1 195 ? -10.359 -19.159 -13.397 1.00 64.06 195 ARG A CA 1
ATOM 1605 C C . ARG A 1 195 ? -11.669 -19.421 -12.663 1.00 64.06 195 ARG A C 1
ATOM 1607 O O . ARG A 1 195 ? -12.559 -20.056 -13.223 1.00 64.06 195 ARG A O 1
ATOM 1614 N N . LEU A 1 196 ? -11.796 -18.937 -11.427 1.00 65.06 196 LEU A N 1
ATOM 1615 C CA . LEU A 1 196 ? -13.013 -19.148 -10.633 1.00 65.06 196 LEU A CA 1
ATOM 1616 C C . LEU A 1 196 ? -14.220 -18.430 -11.243 1.00 65.06 196 LEU A C 1
ATOM 1618 O O . LEU A 1 196 ? -15.305 -18.999 -11.329 1.00 65.06 196 LEU A O 1
ATOM 1622 N N . VAL A 1 197 ? -14.026 -17.175 -11.648 1.00 67.44 197 VAL A N 1
ATOM 1623 C CA . VAL A 1 197 ? -15.049 -16.321 -12.253 1.00 67.44 197 VAL A CA 1
ATOM 1624 C C . VAL A 1 197 ? -14.345 -15.331 -13.181 1.00 67.44 197 VAL A C 1
ATOM 1626 O O . VAL A 1 197 ? -13.270 -14.837 -12.846 1.00 67.44 197 VAL A O 1
ATOM 1629 N N . ASP A 1 198 ? -14.939 -15.041 -14.336 1.00 69.56 198 ASP A N 1
ATOM 1630 C CA . ASP A 1 198 ? -14.518 -13.941 -15.203 1.00 69.56 198 ASP A CA 1
ATOM 1631 C C . ASP A 1 198 ? -15.490 -12.768 -15.029 1.00 69.56 198 ASP A C 1
ATOM 1633 O O . ASP A 1 198 ? -16.654 -12.837 -15.430 1.00 69.56 198 ASP A O 1
ATOM 1637 N N . LEU A 1 199 ? -15.026 -11.705 -14.371 1.00 68.44 199 LEU A N 1
ATOM 1638 C CA . LEU A 1 199 ? -15.812 -10.496 -14.103 1.00 68.44 199 LEU A CA 1
ATOM 1639 C C . LEU A 1 199 ? -15.478 -9.358 -15.076 1.00 68.44 199 LEU A C 1
ATOM 1641 O O . LEU A 1 199 ? -15.887 -8.215 -14.852 1.00 68.44 199 LEU A O 1
ATOM 1645 N N . SER A 1 200 ? -14.750 -9.651 -16.161 1.00 69.38 200 SER A N 1
ATOM 1646 C CA . SER A 1 200 ? -14.265 -8.649 -17.124 1.00 69.38 200 SER A CA 1
ATOM 1647 C C . SER A 1 200 ? -15.384 -7.854 -17.787 1.00 69.38 200 SER A C 1
ATOM 1649 O O . SER A 1 200 ? -15.187 -6.697 -18.157 1.00 69.38 200 SER A O 1
ATOM 1651 N N . GLY A 1 201 ? -16.588 -8.427 -17.862 1.00 65.12 201 GLY A N 1
ATOM 1652 C CA . GLY A 1 201 ? -17.779 -7.733 -18.349 1.00 65.12 201 GLY A CA 1
ATOM 1653 C C . GLY A 1 201 ? -18.287 -6.608 -17.437 1.00 65.12 201 GLY A C 1
ATOM 1654 O O . GLY A 1 201 ? -19.055 -5.771 -17.900 1.00 65.12 201 GLY A O 1
ATOM 1655 N N . TRP A 1 202 ? -17.893 -6.578 -16.159 1.00 64.06 202 TRP A N 1
ATOM 1656 C CA . TRP A 1 202 ? -18.380 -5.601 -15.173 1.00 64.06 202 TRP A CA 1
ATOM 1657 C C . TRP A 1 202 ? -17.334 -4.546 -14.821 1.00 64.06 202 TRP A C 1
ATOM 1659 O O . TRP A 1 202 ? -17.673 -3.374 -14.658 1.00 64.06 202 TRP A O 1
ATOM 1669 N N . ILE A 1 203 ? -16.069 -4.946 -14.693 1.00 68.38 203 ILE A N 1
ATOM 1670 C CA . ILE A 1 203 ? -14.970 -4.051 -14.326 1.00 68.38 203 ILE A CA 1
ATOM 1671 C C . ILE A 1 203 ? -13.838 -4.248 -15.328 1.00 68.38 203 ILE A C 1
ATOM 1673 O O . ILE A 1 203 ? -13.289 -5.338 -15.459 1.00 68.38 203 ILE A O 1
ATOM 1677 N N . ASN A 1 204 ? -13.462 -3.168 -16.014 1.00 70.00 204 ASN A N 1
ATOM 1678 C CA . ASN A 1 204 ? -12.293 -3.172 -16.884 1.00 70.00 204 ASN A CA 1
ATOM 1679 C C . ASN A 1 204 ? -11.028 -2.931 -16.045 1.00 70.00 204 ASN A C 1
ATOM 1681 O O . ASN A 1 204 ? -10.803 -1.810 -15.579 1.00 70.00 204 ASN A O 1
ATOM 1685 N N . GLU A 1 205 ? -10.198 -3.961 -15.872 1.00 66.19 205 GLU A N 1
ATOM 1686 C CA . GLU A 1 205 ? -8.935 -3.892 -15.113 1.00 66.19 205 GLU A CA 1
ATOM 1687 C C . GLU A 1 205 ? -7.952 -2.858 -15.659 1.00 66.19 205 GLU A C 1
ATOM 1689 O O . GLU A 1 205 ? -7.173 -2.286 -14.904 1.00 66.19 205 GLU A O 1
ATOM 1694 N N . ASN A 1 206 ? -8.018 -2.576 -16.960 1.00 70.38 206 ASN A N 1
ATOM 1695 C CA . ASN A 1 206 ? -7.119 -1.632 -17.617 1.00 70.38 206 ASN A CA 1
ATOM 1696 C C . ASN A 1 206 ? -7.593 -0.177 -17.499 1.00 70.38 206 ASN A C 1
ATOM 1698 O O . ASN A 1 206 ? -6.949 0.731 -18.024 1.00 70.38 206 ASN A O 1
ATOM 1702 N N . SER A 1 207 ? -8.731 0.059 -16.841 1.00 77.44 207 SER A N 1
ATOM 1703 C CA . SER A 1 207 ? -9.237 1.404 -16.589 1.00 77.44 207 SER A CA 1
ATOM 1704 C C . SER A 1 207 ? -8.650 1.993 -15.306 1.00 77.44 207 SER A C 1
ATOM 1706 O O . SER A 1 207 ? -8.383 1.286 -14.336 1.00 77.44 207 SER A O 1
ATOM 1708 N N . GLU A 1 208 ? -8.519 3.319 -15.263 1.00 78.31 208 GLU A N 1
ATOM 1709 C CA . GLU A 1 208 ? -8.102 4.060 -14.061 1.00 78.31 208 GLU A CA 1
ATOM 1710 C C . GLU A 1 208 ? -9.013 3.756 -12.857 1.00 78.31 208 GLU A C 1
ATOM 1712 O O . GLU A 1 208 ? -8.546 3.596 -11.729 1.00 78.31 208 GLU A O 1
ATOM 1717 N N . TYR A 1 209 ? -10.314 3.583 -13.115 1.00 78.06 209 TYR A N 1
ATOM 1718 C CA . TYR A 1 209 ? -11.297 3.154 -12.120 1.00 78.06 209 TYR A CA 1
ATOM 1719 C C . TYR A 1 209 ? -11.014 1.745 -11.586 1.00 78.06 209 TYR A C 1
ATOM 1721 O O . TYR A 1 209 ? -11.140 1.517 -10.384 1.00 78.06 209 TYR A O 1
ATOM 1729 N N . GLY A 1 210 ? -10.589 0.822 -12.453 1.00 78.44 210 GLY A N 1
ATOM 1730 C CA . GLY A 1 210 ? -10.186 -0.532 -12.077 1.00 78.44 210 GLY A CA 1
ATOM 1731 C C . GLY A 1 210 ? -9.050 -0.530 -11.056 1.00 78.44 210 GLY A C 1
ATOM 1732 O O . GLY A 1 210 ? -9.144 -1.223 -10.045 1.00 78.44 210 GLY A O 1
ATOM 1733 N N . PHE A 1 211 ? -8.036 0.322 -11.238 1.00 79.94 211 PHE A N 1
ATOM 1734 C CA . PHE A 1 211 ? -6.941 0.462 -10.270 1.00 79.94 211 PHE A CA 1
ATOM 1735 C C . PHE A 1 211 ? -7.414 0.960 -8.902 1.00 79.94 211 PHE A C 1
ATOM 1737 O O . PHE A 1 211 ? -6.982 0.427 -7.881 1.00 79.94 211 PHE A O 1
ATOM 1744 N N . ILE A 1 212 ? -8.329 1.934 -8.857 1.00 81.62 212 ILE A N 1
ATOM 1745 C CA . ILE A 1 212 ? -8.880 2.440 -7.589 1.00 81.62 212 ILE A CA 1
ATOM 1746 C C . ILE A 1 212 ? -9.692 1.351 -6.881 1.00 81.62 212 ILE A C 1
ATOM 1748 O O . ILE A 1 212 ? -9.513 1.123 -5.683 1.00 81.62 212 ILE A O 1
ATOM 1752 N N . VAL A 1 213 ? -10.563 0.652 -7.616 1.00 81.88 213 VAL A N 1
ATOM 1753 C CA . VAL A 1 213 ? -11.370 -0.442 -7.060 1.00 81.88 213 VAL A CA 1
ATOM 1754 C C . VAL A 1 213 ? -10.463 -1.552 -6.545 1.00 81.88 213 VAL A C 1
ATOM 1756 O O . VAL A 1 213 ? -10.632 -1.983 -5.406 1.00 81.88 213 VAL A O 1
ATOM 1759 N N . LYS A 1 214 ? -9.451 -1.957 -7.315 1.00 84.31 214 LYS A N 1
ATOM 1760 C CA . LYS A 1 214 ? -8.464 -2.963 -6.910 1.00 84.31 214 LYS A CA 1
ATOM 1761 C C . LYS A 1 214 ? -7.656 -2.526 -5.687 1.00 84.31 214 LYS A C 1
ATOM 1763 O O . LYS A 1 214 ? -7.445 -3.328 -4.783 1.00 84.31 214 LYS A O 1
ATOM 1768 N N . ALA A 1 215 ? -7.257 -1.259 -5.590 1.00 80.12 215 ALA A N 1
ATOM 1769 C CA . ALA A 1 215 ? -6.528 -0.748 -4.428 1.00 80.12 215 ALA A CA 1
ATOM 1770 C C . ALA A 1 215 ? -7.382 -0.755 -3.144 1.00 80.12 215 ALA A C 1
ATOM 1772 O O . ALA A 1 215 ? -6.877 -1.091 -2.071 1.00 80.12 215 ALA A O 1
ATOM 1773 N N . LEU A 1 216 ? -8.672 -0.421 -3.252 1.00 79.75 216 LEU A N 1
ATOM 1774 C CA . LEU A 1 216 ? -9.607 -0.400 -2.122 1.00 79.75 216 LEU A CA 1
ATOM 1775 C C . LEU A 1 216 ? -10.087 -1.792 -1.711 1.00 79.75 216 LEU A C 1
ATOM 1777 O O . LEU A 1 216 ? -10.209 -2.072 -0.521 1.00 79.75 216 LEU A O 1
ATOM 1781 N N . THR A 1 217 ? -10.407 -2.635 -2.692 1.00 74.81 217 THR A N 1
ATOM 1782 C CA . THR A 1 217 ? -11.132 -3.892 -2.473 1.00 74.81 217 THR A CA 1
ATOM 1783 C C . THR A 1 217 ? -10.278 -5.146 -2.645 1.00 74.81 217 THR A C 1
ATOM 1785 O O . THR A 1 217 ? -10.722 -6.235 -2.300 1.00 74.81 217 THR A O 1
ATOM 1788 N N . GLY A 1 218 ? -9.072 -5.035 -3.204 1.00 74.12 218 GLY A N 1
ATOM 1789 C CA . GLY A 1 218 ? -8.298 -6.217 -3.587 1.00 74.12 218 GLY A CA 1
ATOM 1790 C C . GLY A 1 218 ? -9.087 -7.178 -4.455 1.00 74.12 218 GLY A C 1
ATOM 1791 O O . GLY A 1 218 ? -9.033 -8.383 -4.260 1.00 74.12 218 GLY A O 1
ATOM 1792 N N . PHE A 1 219 ? -9.923 -6.637 -5.333 1.00 72.50 219 PHE A N 1
ATOM 1793 C CA . PHE A 1 219 ? -10.692 -7.439 -6.255 1.00 72.50 219 PHE A CA 1
ATOM 1794 C C . PHE A 1 219 ? -9.901 -7.581 -7.547 1.00 72.50 219 PHE A C 1
ATOM 1796 O O . PHE A 1 219 ? -9.701 -6.597 -8.262 1.00 72.50 219 PHE A O 1
ATOM 1803 N N . ASP A 1 220 ? -9.469 -8.806 -7.826 1.00 71.62 220 ASP A N 1
ATOM 1804 C CA . ASP A 1 220 ? -8.990 -9.200 -9.145 1.00 71.62 220 ASP A CA 1
ATOM 1805 C C . ASP A 1 220 ? -10.163 -9.718 -9.974 1.00 71.62 220 ASP A C 1
ATOM 1807 O O . ASP A 1 220 ? -11.009 -10.466 -9.481 1.00 71.62 220 ASP A O 1
ATOM 1811 N N . VAL A 1 221 ? -10.226 -9.297 -11.236 1.00 66.56 221 VAL A N 1
ATOM 1812 C CA . VAL A 1 221 ? -11.355 -9.572 -12.135 1.00 66.56 221 VAL A CA 1
ATOM 1813 C C . VAL A 1 221 ? -11.311 -11.005 -12.660 1.00 66.56 221 VAL A C 1
ATOM 1815 O O . VAL A 1 221 ? -12.355 -11.578 -12.978 1.00 66.56 221 VAL A O 1
ATOM 1818 N N . THR A 1 222 ? -10.123 -11.613 -12.672 1.00 70.12 222 THR A N 1
ATOM 1819 C CA . THR A 1 222 ? -9.923 -13.048 -12.907 1.00 70.12 222 THR A CA 1
ATOM 1820 C C . THR A 1 222 ? -9.135 -13.673 -11.752 1.00 70.12 222 THR A C 1
ATOM 1822 O O . THR A 1 222 ? -7.941 -13.954 -11.898 1.00 70.12 222 THR A O 1
ATOM 1825 N N . PRO A 1 223 ? -9.757 -13.875 -10.578 1.00 75.06 223 PRO A N 1
ATOM 1826 C CA . PRO A 1 223 ? -9.041 -14.352 -9.410 1.00 75.06 223 PRO A CA 1
ATOM 1827 C C . PRO A 1 223 ? -8.669 -15.830 -9.578 1.00 75.06 223 PRO A C 1
ATOM 1829 O O . PRO A 1 223 ? -9.493 -16.671 -9.957 1.00 75.06 223 PRO A O 1
ATOM 1832 N N . SER A 1 224 ? -7.414 -16.152 -9.268 1.00 81.81 224 SER A N 1
ATOM 1833 C CA . SER A 1 224 ? -6.975 -17.542 -9.142 1.00 81.81 224 SER A CA 1
ATOM 1834 C C . SER A 1 224 ? -7.495 -18.155 -7.839 1.00 81.81 224 SER A C 1
ATOM 1836 O O . SER A 1 224 ? -7.735 -17.452 -6.855 1.00 81.81 224 SER A O 1
ATOM 1838 N N . VAL A 1 225 ? -7.624 -19.483 -7.796 1.00 82.62 225 VAL A N 1
ATOM 1839 C CA . VAL A 1 225 ? -8.051 -20.198 -6.578 1.00 82.62 225 VAL A CA 1
ATOM 1840 C C . VAL A 1 225 ? -7.144 -19.863 -5.392 1.00 82.62 225 VAL A C 1
ATOM 1842 O O . VAL A 1 225 ? -7.625 -19.571 -4.296 1.00 82.62 225 VAL A O 1
ATOM 1845 N N . PHE A 1 226 ? -5.828 -19.845 -5.622 1.00 84.69 226 PHE A N 1
ATOM 1846 C CA . PHE A 1 226 ? -4.847 -19.511 -4.595 1.00 84.69 226 PHE A CA 1
ATOM 1847 C C . PHE A 1 226 ? -5.008 -18.070 -4.091 1.00 84.69 226 PHE A C 1
ATOM 1849 O O . PHE A 1 226 ? -5.002 -17.840 -2.882 1.00 84.69 226 PHE A O 1
ATOM 1856 N N . TYR A 1 227 ? -5.232 -17.115 -4.999 1.00 87.25 227 TYR A N 1
ATOM 1857 C CA . TYR A 1 227 ? -5.520 -15.724 -4.653 1.00 87.25 227 TYR A CA 1
ATOM 1858 C C . TYR A 1 227 ? -6.763 -15.589 -3.772 1.00 87.25 227 TYR A C 1
ATOM 1860 O O . TYR A 1 227 ? -6.693 -14.995 -2.695 1.00 87.25 227 TYR A O 1
ATOM 1868 N N . SER A 1 228 ? -7.881 -16.196 -4.178 1.00 87.06 228 SER A N 1
ATOM 1869 C CA . SER A 1 228 ? -9.134 -16.139 -3.420 1.00 87.06 228 SER A CA 1
ATOM 1870 C C . SER A 1 228 ? -9.010 -16.768 -2.033 1.00 87.06 228 SER A C 1
ATOM 1872 O O . SER A 1 228 ? -9.517 -16.207 -1.060 1.00 87.06 228 SER A O 1
ATOM 1874 N N . LEU A 1 229 ? -8.314 -17.904 -1.916 1.00 89.19 229 LEU A N 1
ATOM 1875 C CA . LEU A 1 229 ? -8.059 -18.549 -0.625 1.00 89.19 229 LEU A CA 1
ATOM 1876 C C . LEU A 1 229 ? -7.195 -17.672 0.282 1.00 89.19 229 LEU A C 1
ATOM 1878 O O . LEU A 1 229 ? -7.510 -17.507 1.462 1.00 89.19 229 LEU A O 1
ATOM 1882 N N . LEU A 1 230 ? -6.126 -17.086 -0.256 1.00 90.88 230 LEU A N 1
ATOM 1883 C CA . LEU A 1 230 ? -5.214 -16.247 0.512 1.00 90.88 230 LEU A CA 1
ATOM 1884 C C . LEU A 1 230 ? -5.911 -14.968 0.996 1.00 90.88 230 LEU A C 1
ATOM 1886 O O . LEU A 1 230 ? -5.829 -14.649 2.183 1.00 90.88 230 LEU A O 1
ATOM 1890 N N . ILE A 1 231 ? -6.666 -14.276 0.138 1.00 90.94 231 ILE A N 1
ATOM 1891 C CA . ILE A 1 231 ? -7.466 -13.113 0.552 1.00 90.94 231 ILE A CA 1
ATOM 1892 C C . ILE A 1 231 ? -8.544 -13.504 1.560 1.00 90.94 231 ILE A C 1
ATOM 1894 O O . ILE A 1 231 ? -8.671 -12.842 2.584 1.00 90.94 231 ILE A O 1
ATOM 1898 N N . GLY A 1 232 ? -9.285 -14.593 1.333 1.00 91.75 232 GLY A N 1
ATOM 1899 C CA . GLY A 1 232 ? -10.367 -15.004 2.230 1.00 91.75 232 GLY A CA 1
ATOM 1900 C C . GLY A 1 232 ? -9.860 -15.358 3.630 1.00 91.75 232 GLY A C 1
ATOM 1901 O O . GLY A 1 232 ? -10.404 -14.896 4.637 1.00 91.75 232 GLY A O 1
ATOM 1902 N N . THR A 1 233 ? -8.777 -16.131 3.712 1.00 93.31 233 THR A N 1
ATOM 1903 C CA . THR A 1 233 ? -8.167 -16.534 4.990 1.00 93.31 233 THR A CA 1
ATOM 1904 C C . THR A 1 233 ? -7.523 -15.353 5.714 1.00 93.31 233 THR A C 1
ATOM 1906 O O . THR A 1 233 ? -7.789 -15.135 6.895 1.00 93.31 233 THR A O 1
ATOM 1909 N N . SER A 1 234 ? -6.736 -14.530 5.019 1.00 93.94 234 SER A N 1
ATOM 1910 C CA . SER A 1 234 ? -6.111 -13.346 5.624 1.00 93.94 234 SER A CA 1
ATOM 1911 C C . SER A 1 234 ? -7.137 -12.304 6.081 1.00 93.94 234 SER A C 1
ATOM 1913 O O . SER A 1 234 ? -7.010 -11.765 7.183 1.00 93.94 234 SER A O 1
ATOM 1915 N N . PHE A 1 235 ? -8.196 -12.082 5.297 1.00 94.75 235 PHE A N 1
ATOM 1916 C CA . PHE A 1 235 ? -9.304 -11.197 5.649 1.00 94.75 235 PHE A CA 1
ATOM 1917 C C . PHE A 1 235 ? -10.025 -11.676 6.910 1.00 94.75 235 PHE A C 1
ATOM 1919 O O . PHE A 1 235 ? -10.186 -10.908 7.856 1.00 94.75 235 PHE A O 1
ATOM 1926 N N . THR A 1 236 ? -10.439 -12.945 6.948 1.00 93.81 236 THR A N 1
ATOM 1927 C CA . THR A 1 236 ? -11.174 -13.513 8.092 1.00 93.81 236 THR A CA 1
ATOM 1928 C C . THR A 1 236 ? -10.349 -13.488 9.379 1.00 93.81 236 THR A C 1
ATOM 1930 O O . THR A 1 236 ? -10.874 -13.129 10.439 1.00 93.81 236 THR A O 1
ATOM 1933 N N . LEU A 1 237 ? -9.048 -13.783 9.298 1.00 94.12 237 LEU A N 1
ATOM 1934 C CA . LEU A 1 237 ? -8.123 -13.669 10.428 1.00 94.12 237 LEU A CA 1
ATOM 1935 C C . LEU A 1 237 ? -8.000 -12.222 10.924 1.00 94.12 237 LEU A C 1
ATOM 1937 O O . LEU A 1 237 ? -8.202 -11.956 12.109 1.00 94.12 237 LEU A O 1
ATOM 1941 N N . MET A 1 238 ? -7.729 -11.271 10.029 1.00 93.69 238 MET A N 1
ATOM 1942 C CA . MET A 1 238 ? -7.573 -9.864 10.405 1.00 93.69 238 MET A CA 1
ATOM 1943 C C . MET A 1 238 ? -8.877 -9.262 10.955 1.00 93.69 238 MET A C 1
ATOM 1945 O O . MET A 1 238 ? -8.885 -8.537 11.956 1.00 93.69 238 MET A O 1
ATOM 1949 N N . PHE A 1 239 ? -10.005 -9.605 10.337 1.00 93.94 239 PHE A N 1
ATOM 1950 C CA . PHE A 1 239 ? -11.315 -9.102 10.721 1.00 93.94 239 PHE A CA 1
ATOM 1951 C C . PHE A 1 239 ? -11.771 -9.643 12.078 1.00 93.94 239 PHE A C 1
ATOM 1953 O O . PHE A 1 239 ? -12.227 -8.879 12.928 1.00 93.94 239 PHE A O 1
ATOM 1960 N N . SER A 1 240 ? -11.597 -10.943 12.327 1.00 92.38 240 SER A N 1
ATOM 1961 C CA . SER A 1 240 ? -11.958 -11.546 13.615 1.00 92.38 240 SER A CA 1
ATOM 1962 C C . SER A 1 240 ? -11.148 -10.960 14.778 1.00 92.38 240 SER A C 1
ATOM 1964 O O . SER A 1 240 ? -11.728 -10.608 15.809 1.00 92.38 240 SER A O 1
ATOM 1966 N N . LEU A 1 241 ? -9.836 -10.763 14.599 1.00 90.88 241 LEU A N 1
ATOM 1967 C CA . LEU A 1 241 ? -8.967 -10.150 15.610 1.00 90.88 241 LEU A CA 1
ATOM 1968 C C . LEU A 1 241 ? -9.314 -8.681 15.867 1.00 90.88 241 LEU A C 1
ATOM 1970 O O . LEU A 1 241 ? -9.427 -8.267 17.024 1.00 90.88 241 LEU A O 1
ATOM 1974 N N . SER A 1 242 ? -9.535 -7.898 14.810 1.00 89.25 242 SER A N 1
ATOM 1975 C CA . SER A 1 242 ? -9.906 -6.486 14.956 1.00 89.25 242 SER A CA 1
ATOM 1976 C C . SER A 1 242 ? -11.262 -6.310 15.647 1.00 89.25 242 SER A C 1
ATOM 1978 O O . SER A 1 242 ? -11.421 -5.427 16.492 1.00 89.25 242 SER A O 1
ATOM 1980 N N . MET A 1 243 ? -12.221 -7.201 15.378 1.00 88.94 243 MET A N 1
ATOM 1981 C CA . MET A 1 243 ? -13.512 -7.229 16.067 1.00 88.94 243 MET A CA 1
ATOM 1982 C C . MET A 1 243 ? -13.386 -7.653 17.532 1.00 88.94 243 MET A C 1
ATOM 1984 O O . MET A 1 243 ? -14.014 -7.039 18.398 1.00 88.94 243 MET A O 1
ATOM 1988 N N . TYR A 1 244 ? -12.538 -8.640 17.836 1.00 87.88 244 TYR A N 1
ATOM 1989 C CA . TYR A 1 244 ? -12.255 -9.057 19.212 1.00 87.88 244 TYR A CA 1
ATOM 1990 C C . TYR A 1 244 ? -11.623 -7.929 20.047 1.00 87.88 244 TYR A C 1
ATOM 1992 O O . TYR A 1 244 ? -11.903 -7.802 21.243 1.00 87.88 244 TYR A O 1
ATOM 2000 N N . ASN A 1 245 ? -10.801 -7.080 19.420 1.00 84.81 245 ASN A N 1
ATOM 2001 C CA . ASN A 1 245 ? -10.115 -5.968 20.081 1.00 84.81 245 ASN A CA 1
ATOM 2002 C C . ASN A 1 245 ? -10.756 -4.589 19.840 1.00 84.81 245 ASN A C 1
ATOM 2004 O O . ASN A 1 245 ? -10.162 -3.551 20.138 1.00 84.81 245 ASN A O 1
ATOM 2008 N N . LYS A 1 246 ? -11.997 -4.560 19.341 1.00 83.44 246 LYS A N 1
ATOM 2009 C CA . LYS A 1 246 ? -12.716 -3.329 18.983 1.00 83.44 246 LYS A CA 1
ATOM 2010 C C . LYS A 1 246 ? -12.757 -2.299 20.116 1.00 83.44 246 LYS A C 1
ATOM 2012 O O . LYS A 1 246 ? -12.657 -1.107 19.851 1.00 83.44 246 LYS A O 1
ATOM 2017 N N . GLN A 1 247 ? -12.913 -2.737 21.367 1.00 76.56 247 GLN A N 1
ATOM 2018 C CA . GLN A 1 247 ? -12.987 -1.830 22.520 1.00 76.56 247 GLN A CA 1
ATOM 2019 C C . GLN A 1 247 ? -11.671 -1.073 22.751 1.00 76.56 247 GLN A C 1
ATOM 2021 O O . GLN A 1 247 ? -11.712 0.144 22.895 1.00 76.56 247 GLN A O 1
ATOM 2026 N N . ALA A 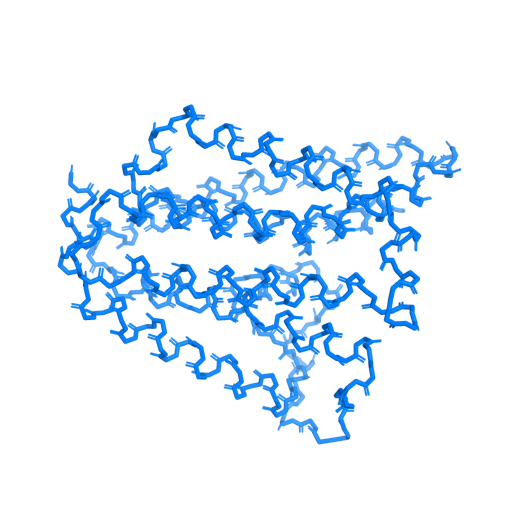1 248 ? -10.518 -1.745 22.677 1.00 75.69 248 ALA A N 1
ATOM 2027 C CA . ALA A 1 248 ? -9.217 -1.090 22.837 1.00 75.69 248 ALA A CA 1
ATOM 2028 C C . ALA A 1 248 ? -8.919 -0.109 21.689 1.00 75.69 248 ALA A C 1
ATOM 2030 O O . ALA A 1 248 ? -8.362 0.961 21.908 1.00 75.69 248 ALA A O 1
ATOM 2031 N N . LEU A 1 249 ? -9.344 -0.431 20.460 1.00 77.06 249 LEU A N 1
ATOM 2032 C CA . LEU A 1 249 ? -9.208 0.482 19.316 1.00 77.06 249 LEU A CA 1
ATOM 2033 C C . LEU A 1 249 ? -10.069 1.745 19.463 1.00 77.06 249 LEU A C 1
ATOM 2035 O O . LEU A 1 249 ? -9.696 2.808 18.975 1.00 77.06 249 LEU A O 1
ATOM 2039 N N . LEU A 1 250 ? -11.220 1.644 20.133 1.00 76.69 250 LEU A N 1
ATOM 2040 C CA . LEU A 1 250 ? -12.059 2.805 20.431 1.00 76.69 250 LEU A CA 1
ATOM 2041 C C . LEU A 1 250 ? -11.466 3.687 21.529 1.00 76.69 250 LEU A C 1
ATOM 2043 O O . LEU A 1 250 ? -11.673 4.899 21.491 1.00 76.69 250 LEU A O 1
ATOM 2047 N N . GLU A 1 251 ? -10.745 3.099 22.483 1.00 74.44 251 GLU A N 1
ATOM 2048 C CA . GLU A 1 251 ? -9.996 3.841 23.500 1.00 74.44 251 GLU A CA 1
ATOM 2049 C C . GLU A 1 251 ? -8.826 4.609 22.878 1.00 74.44 251 GLU A C 1
ATOM 2051 O O . GLU A 1 251 ? -8.706 5.799 23.138 1.00 74.44 251 GLU A O 1
ATOM 2056 N N . ASP A 1 252 ? -8.058 3.991 21.973 1.00 72.94 252 ASP A N 1
ATOM 2057 C CA . ASP A 1 252 ? -6.956 4.648 21.241 1.00 72.94 252 ASP A CA 1
ATOM 2058 C C . ASP A 1 252 ? -7.405 5.853 20.381 1.00 72.94 252 ASP A C 1
ATOM 2060 O O . ASP A 1 252 ? -6.579 6.679 19.980 1.00 72.94 252 ASP A O 1
ATOM 2064 N N . TYR A 1 253 ? -8.694 5.944 20.035 1.00 70.50 253 TYR A N 1
ATOM 2065 C CA . TYR A 1 253 ? -9.232 7.057 19.248 1.00 70.50 253 TYR A CA 1
ATOM 2066 C C . TYR A 1 253 ? -9.592 8.294 20.088 1.00 70.50 253 TYR A C 1
ATOM 2068 O O . TYR A 1 253 ? -9.599 9.410 19.547 1.00 70.50 253 TYR A O 1
ATOM 2076 N N . ARG A 1 254 ? -9.954 8.094 21.362 1.00 67.62 254 ARG A N 1
ATOM 2077 C CA . ARG A 1 254 ? -10.419 9.156 22.267 1.00 67.62 254 ARG A CA 1
ATOM 2078 C C . ARG A 1 254 ? -9.259 10.044 22.703 1.00 67.62 254 ARG A C 1
ATOM 2080 O O . ARG A 1 254 ? -9.396 11.274 22.519 1.00 67.62 254 ARG A O 1
#

Sequence (254 aa):
MLTNTVVLFLRDLLPMFIMFAYLSVIHKHFYRQTSRRTSMITLSLLLSVLILFFYESISDLLEGTGIEWLKIVFVSFAFICFLLTHTKGMNFAKYYLLSIASLLLLIVHLNSFLLYFTIYFANTVLIFELLIGCAIGIGICVSFYFLFSFFIQELWLSKYNFVVLFLWSLFVANQLSLVTNFLHQIDIIAFGTERLVDLSGWINENSEYGFIVKALTGFDVTPSVFYSLLIGTSFTLMFSLSMYNKQALLEDYR

Radius of gyration: 18.48 Å; chains: 1; bounding box: 44×40×51 Å

pLDDT: mean 86.22, std 9.44, range [51.41, 96.56]

Foldseek 3Di:
DLVVLLLLLLQQVLLLLVLLLLCCFLQVVLNVPVVLVVVLLVVLLVVLVVCVVCVQVQLPPPPRQRVLVLLLVLLVQLLVLLLVLLDPDCVPVSSVSPSSSSSSSSSSSSNVSVVVVVVVVVVVVCVVSNVV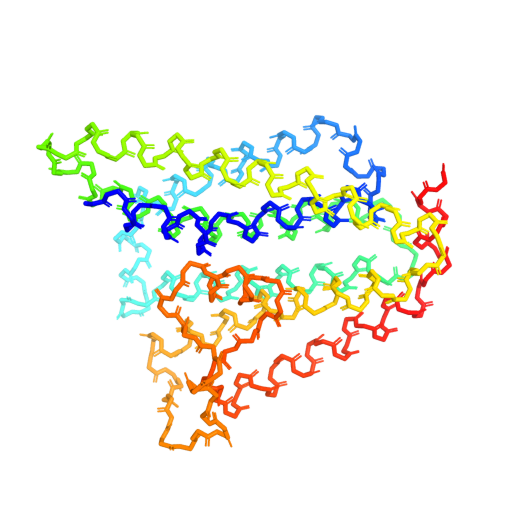SVVVSVVVSVVCSVVSSVVLNVCVVVVVVLVSQLQVLQLSLLSNLVNVVSCVVVVVDDLDPDFPAQQCVPDPCPDSVVSNCCSRGVDDNRDGPVSVVSSVVSSVSSSVSNVVSVVVSNVSND

Secondary structure (DSSP, 8-state):
-HHHHHHHIIIIIHHHHHHHHHHHHHTHHHHH-HHHHHHHHHHHHHHHHHHHHTHHHHHTTTTTTHHHHHHHHHHHHHHHHHHHHTSTT-HHHHHHHHHHHHHHHHHHHHHHHHHHHHHHHT-GGGHHHHHHHHHHHHHHHHHHHHHHHHHHHHHHHTT-HHHHHHHHHHHHHHHHHHHHHHHHHTTSS---S-BS---TTT--TTSHHHHHHHHHH---SS-BHHHHHHHHHHHHHHHHHHHHTHHHHHHTT-